Protein AF-A0A8B7DYP5-F1 (afdb_monomer)

Radius of gyration: 26.21 Å; Cα contacts (8 Å, |Δi|>4): 87; chains: 1; bounding box: 77×54×70 Å

Nearest PDB structures (foldseek):
  7jpw-assembly1_A  TM=8.610E-01  e=1.616E-08  Oryctolagus cuniculus
  6jp8-assembly1_A  TM=8.481E-01  e=4.735E-08  Oryctolagus cuniculus
  8j7m-assembly1_D  TM=7.940E-01  e=1.687E-03  Homo sapiens
  8j7h-assembly1_A  TM=8.356E-01  e=4.206E-03  Homo sapiens
  8v6n-assembly1_A  TM=4.743E-01  e=1.826E+00  Homo sapiens

Foldseek 3Di:
DPVVVVVVVVVVVVVVVVVVVDPDDDDDDDDPPDVLLVVLVVLLPDPVNLVVLLVLLVVLVVLVVPDDPDPPPPCDPSNVVSVVSLVVSLVVLVVSLVSVCSNQDPPPDPSHLVVDVLSVLSVQLSCLSCVVVPPPVPDPVVVSVVSPVSSNVNSCSSDVVSVVVVVVVVVVVVVVVVVVVVVVVVVVVVVVVCCVVCPPVVVDDDDDDPDD

Secondary structure (DSSP, 8-state):
-THHHHHHHHHHHHHHHHHHH--S---SSS-TT-HHHHHHHHHHT-HHHHHHHHHHHHHHHHHHHT----TT----HHHHHHHHHHHHHHHHHHHHHHHHHHHH-SSSSTT-GGGSHHHHHHHHHHHHHHTTTTT-TTS-HHHHHHGGGGTTHHHHHH-HHHHHHHHHHHHHHHHHHHHHHHHHHHHHHHHHHHHHHHTTGGG---------

Solvent-accessible surface area (backbone atoms only — not comparable to full-atom values): 12789 Å² total; per-residue (Å²): 124,73,73,71,56,58,59,54,51,56,57,58,52,58,54,57,55,55,62,71,72,64,81,78,95,80,76,97,80,67,68,99,75,46,62,68,50,57,48,38,40,54,50,70,71,29,68,68,50,55,52,49,54,52,51,53,51,53,50,51,49,52,56,56,72,68,58,74,86,60,80,89,77,69,73,45,82,60,55,57,51,51,58,52,48,55,52,56,55,49,52,55,52,52,53,52,51,49,42,50,39,66,54,57,36,77,74,92,51,99,79,19,44,73,78,41,70,54,48,45,50,52,51,50,47,50,53,47,64,46,48,78,74,67,68,60,84,86,58,67,60,68,58,49,61,54,49,60,73,50,54,65,57,48,55,39,60,68,34,69,71,48,44,52,53,51,52,50,50,58,60,52,49,61,66,48,48,62,57,49,51,54,52,48,53,53,51,50,54,52,48,55,53,47,49,73,74,48,68,73,68,83,70,76,73,94,73,87,82,82,81,127

Structure (mmCIF, N/CA/C/O backbone):
data_AF-A0A8B7DYP5-F1
#
_entry.id   AF-A0A8B7DYP5-F1
#
loop_
_atom_site.group_PDB
_atom_site.id
_atom_site.type_symbol
_atom_site.label_atom_id
_atom_site.label_alt_id
_atom_site.label_comp_id
_atom_site.label_asym_id
_atom_site.label_entity_id
_atom_site.label_seq_id
_atom_site.pdbx_PDB_ins_code
_atom_site.Cartn_x
_atom_site.Cartn_y
_atom_site.Cartn_z
_atom_site.occupancy
_atom_site.B_iso_or_equiv
_atom_site.auth_seq_id
_atom_site.auth_comp_id
_atom_site.auth_asym_id
_atom_site.auth_atom_id
_atom_site.pdbx_PDB_model_num
ATOM 1 N N . MET A 1 1 ? -2.913 28.498 29.337 1.00 49.09 1 MET A N 1
ATOM 2 C CA . MET A 1 1 ? -4.356 28.144 29.254 1.00 49.09 1 MET A CA 1
ATOM 3 C C . MET A 1 1 ? -4.909 27.923 27.833 1.00 49.09 1 MET A C 1
ATOM 5 O O . MET A 1 1 ? -5.869 27.172 27.713 1.00 49.09 1 MET A O 1
ATOM 9 N N . ALA A 1 2 ? -4.353 28.497 26.754 1.00 48.94 2 ALA A N 1
ATOM 10 C CA . ALA A 1 2 ? -4.966 28.426 25.411 1.00 48.94 2 ALA A CA 1
ATOM 11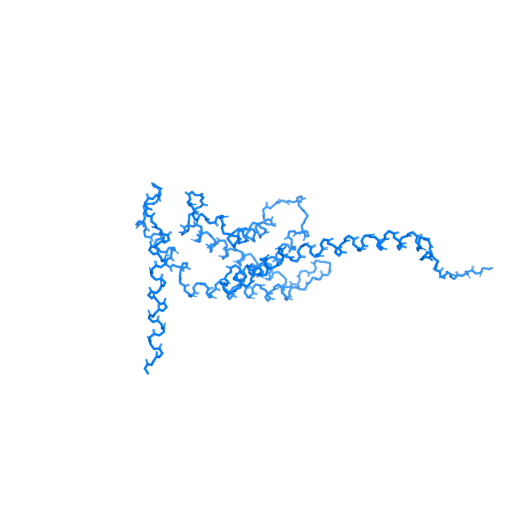 C C . ALA A 1 2 ? -5.068 27.016 24.770 1.00 48.94 2 ALA A C 1
ATOM 13 O O . ALA A 1 2 ? -6.013 26.750 24.028 1.00 48.94 2 ALA A O 1
ATOM 14 N N . ALA A 1 3 ? -4.149 26.089 25.074 1.00 43.62 3 ALA 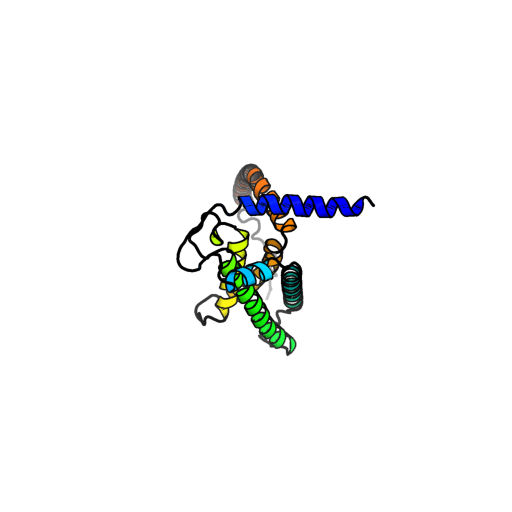A N 1
ATOM 15 C CA . ALA A 1 3 ? -4.101 24.764 24.436 1.00 43.62 3 ALA A CA 1
ATOM 16 C C . ALA A 1 3 ? -5.358 23.897 24.673 1.00 43.62 3 ALA A C 1
ATOM 18 O O . ALA A 1 3 ? -5.767 23.145 23.791 1.00 43.62 3 ALA A O 1
ATOM 19 N N . ARG A 1 4 ? -6.027 24.048 25.828 1.00 42.06 4 ARG A N 1
ATOM 20 C CA . ARG A 1 4 ? -7.189 23.224 26.220 1.00 42.06 4 ARG A CA 1
ATOM 21 C C . ARG A 1 4 ? -8.480 23.553 25.448 1.00 42.06 4 ARG A C 1
ATOM 23 O O . ARG A 1 4 ? -9.442 22.804 25.557 1.00 42.06 4 ARG A O 1
ATOM 30 N N . ARG A 1 5 ? -8.514 24.655 24.679 1.00 43.38 5 ARG A N 1
ATOM 31 C CA . ARG A 1 5 ? -9.663 25.029 23.825 1.00 43.38 5 ARG A CA 1
ATOM 32 C C . ARG A 1 5 ? -9.600 24.434 22.412 1.00 43.38 5 ARG A C 1
ATOM 34 O O . ARG A 1 5 ? -10.643 24.263 21.797 1.00 43.38 5 ARG A O 1
ATOM 41 N N . ARG A 1 6 ? -8.416 24.085 21.885 1.00 44.94 6 ARG A N 1
ATOM 42 C CA . ARG A 1 6 ? -8.314 23.464 20.545 1.00 44.94 6 ARG A CA 1
ATOM 43 C C . ARG A 1 6 ? -8.795 22.008 20.544 1.00 44.94 6 ARG A C 1
ATOM 45 O O . ARG A 1 6 ? -9.456 21.593 19.598 1.00 44.94 6 ARG A O 1
ATOM 52 N N . SER A 1 7 ? -8.548 21.261 21.621 1.00 44.12 7 SER A N 1
ATOM 53 C CA . SER A 1 7 ? -9.040 19.883 21.766 1.00 44.12 7 SER A CA 1
ATOM 54 C C . SER A 1 7 ? -10.566 19.799 21.910 1.00 44.12 7 SER A C 1
ATOM 56 O O . SER A 1 7 ? -11.176 18.910 21.322 1.00 44.12 7 SER A O 1
ATOM 58 N N . SER A 1 8 ? -11.204 20.734 22.626 1.00 41.50 8 SER A N 1
ATOM 59 C CA . SER A 1 8 ? -12.667 20.742 22.784 1.00 41.50 8 SER A CA 1
ATOM 60 C C . SER A 1 8 ? -13.417 21.182 21.522 1.00 41.50 8 SER A C 1
ATOM 62 O O . SER A 1 8 ? -14.502 20.669 21.262 1.00 41.50 8 SER A O 1
ATOM 64 N N . VAL A 1 9 ? -12.840 22.071 20.703 1.00 48.94 9 VAL A N 1
ATOM 65 C CA . VAL A 1 9 ? -13.412 22.440 19.393 1.00 48.94 9 VAL A CA 1
ATOM 66 C C . VAL A 1 9 ? -13.354 21.262 18.414 1.00 48.94 9 VAL A C 1
ATOM 68 O O . VAL A 1 9 ? -14.363 20.958 17.784 1.00 48.94 9 VAL A O 1
ATOM 71 N N . SER A 1 10 ? -12.228 20.538 18.348 1.00 46.41 10 SER A N 1
ATOM 72 C CA . SER A 1 10 ? -12.110 19.343 17.494 1.00 46.41 10 SER A CA 1
ATOM 73 C C . SER A 1 10 ? -13.106 18.244 17.880 1.00 46.41 10 SER A C 1
ATOM 75 O O . SER A 1 10 ? -13.696 17.625 17.000 1.00 46.41 10 SER A O 1
ATOM 77 N N . ALA A 1 11 ? -13.328 18.021 19.180 1.00 44.50 11 ALA A N 1
ATOM 78 C CA . ALA A 1 11 ? -14.288 17.024 19.656 1.00 44.50 11 ALA A CA 1
ATOM 79 C C . ALA A 1 11 ? -15.749 17.403 19.346 1.00 44.50 11 ALA A C 1
ATOM 81 O O . ALA A 1 11 ? -16.555 16.526 19.049 1.00 44.50 11 ALA A O 1
ATOM 82 N N . ARG A 1 12 ? -16.087 18.701 19.389 1.00 43.84 12 ARG A N 1
ATOM 83 C CA . ARG A 1 12 ? -17.454 19.194 19.151 1.00 43.84 12 ARG A CA 1
ATOM 84 C C . ARG A 1 12 ? -17.816 19.310 17.666 1.00 43.84 12 ARG A C 1
ATOM 86 O O . ARG A 1 12 ? -18.990 19.204 17.337 1.00 43.84 12 ARG A O 1
ATOM 93 N N . ALA A 1 13 ? -16.835 19.489 16.780 1.00 45.72 13 ALA A N 1
ATOM 94 C CA . ALA A 1 13 ? -17.046 19.349 15.337 1.00 45.72 13 ALA A CA 1
ATOM 95 C C . ALA A 1 13 ? -17.372 17.886 14.982 1.00 45.72 13 ALA A C 1
ATOM 97 O O . ALA A 1 13 ? -18.424 17.598 14.420 1.00 45.72 13 ALA A O 1
ATOM 98 N N . GLN A 1 14 ? -16.539 16.953 15.453 1.00 46.41 14 GLN A N 1
ATOM 99 C CA . GLN A 1 14 ? -16.660 15.526 15.142 1.00 46.41 14 GLN A CA 1
ATOM 100 C C . GLN A 1 14 ? -17.958 14.873 15.670 1.00 46.41 14 GLN A C 1
ATOM 102 O O . GLN A 1 14 ? -18.407 13.875 15.111 1.00 46.41 14 GLN A O 1
ATOM 107 N N . SER A 1 15 ? -18.600 15.434 16.705 1.00 41.56 15 SER A N 1
ATOM 108 C CA . SER A 1 15 ? -19.937 14.997 17.144 1.00 41.56 15 SER A CA 1
ATOM 109 C C . SER A 1 15 ? -21.077 15.438 16.214 1.00 41.56 15 SER A C 1
ATOM 111 O O . SER A 1 15 ? -22.077 14.736 16.127 1.00 41.56 15 SER A O 1
ATOM 113 N N . VAL A 1 16 ? -20.941 16.570 15.510 1.00 46.50 16 VAL A N 1
ATOM 114 C CA . VAL A 1 16 ? -21.977 17.092 14.593 1.00 46.50 16 VAL A CA 1
ATOM 115 C C . VAL A 1 16 ? -21.960 16.348 13.251 1.00 46.50 16 VAL A C 1
ATOM 117 O O . VAL A 1 16 ? -23.016 16.110 12.662 1.00 46.50 16 VAL A O 1
ATOM 120 N N . ASP A 1 17 ? -20.781 15.904 12.807 1.00 44.44 17 ASP A N 1
ATOM 121 C CA . ASP A 1 17 ? -20.643 15.043 11.626 1.00 44.44 17 ASP A CA 1
ATOM 122 C C . ASP A 1 17 ? -21.246 13.645 11.856 1.00 44.44 17 ASP A C 1
ATOM 124 O O . ASP A 1 17 ? -21.873 13.081 10.958 1.00 44.44 17 ASP A O 1
ATOM 128 N N . LEU A 1 18 ? -21.105 13.084 13.067 1.00 48.41 18 LEU A N 1
ATOM 129 C CA . LEU A 1 18 ? -21.592 11.735 13.384 1.00 48.41 18 LEU A CA 1
ATOM 130 C C . LEU A 1 18 ? -23.126 11.626 13.343 1.00 48.41 18 LEU A C 1
ATOM 132 O O . LEU A 1 18 ? -23.657 10.609 12.899 1.00 48.41 18 LEU A O 1
ATOM 136 N N . GLU A 1 19 ? -23.824 12.671 13.794 1.00 47.31 19 GLU A N 1
ATOM 137 C CA . GLU A 1 19 ? -25.291 12.715 13.865 1.00 47.31 19 GLU A CA 1
ATOM 138 C C . GLU A 1 19 ? -25.933 12.861 12.472 1.00 47.31 19 GLU A C 1
ATOM 140 O O . GLU A 1 19 ? -26.991 12.292 12.209 1.00 47.31 19 GLU A O 1
ATOM 145 N N . ASN A 1 20 ? -25.244 13.523 11.533 1.00 49.62 20 ASN A N 1
ATOM 146 C CA . ASN A 1 20 ? -25.685 13.655 10.140 1.00 49.62 20 ASN A CA 1
ATOM 147 C C . ASN A 1 20 ? -25.349 12.439 9.255 1.00 49.62 20 ASN A C 1
ATOM 149 O O . ASN A 1 20 ? -25.928 12.292 8.178 1.00 49.62 20 ASN A O 1
ATOM 153 N N . LEU A 1 21 ? -24.431 11.557 9.672 1.00 52.28 21 LEU A N 1
ATOM 154 C CA . LEU A 1 21 ? -23.985 10.429 8.841 1.00 52.28 21 LEU A CA 1
ATOM 155 C C . LEU A 1 21 ? -24.926 9.208 8.883 1.00 52.28 21 LEU A C 1
ATOM 157 O O . LEU A 1 21 ? -24.847 8.353 7.998 1.00 52.28 21 LEU A O 1
ATOM 161 N N . TYR A 1 22 ? -25.816 9.125 9.882 1.00 52.72 22 TYR A N 1
ATOM 162 C CA . TYR A 1 22 ? -26.739 7.997 10.083 1.00 52.72 22 TYR A CA 1
ATOM 163 C C . TYR A 1 22 ? -28.190 8.418 10.407 1.00 52.72 22 TYR A C 1
ATOM 165 O O . TYR A 1 22 ? -28.719 8.061 11.464 1.00 52.72 22 TYR A O 1
ATOM 173 N N . PRO A 1 23 ? -28.886 9.125 9.496 1.00 45.91 23 PRO A N 1
ATOM 174 C CA . PRO A 1 23 ? -30.307 9.394 9.652 1.00 45.91 23 PRO A CA 1
ATOM 175 C C . PRO A 1 23 ? -31.142 8.123 9.394 1.00 45.91 23 PRO A C 1
ATOM 177 O O . PRO A 1 23 ? -31.277 7.665 8.260 1.00 45.91 23 PRO A O 1
ATOM 180 N N . HIS A 1 24 ? -31.771 7.627 10.463 1.00 40.94 24 HIS A N 1
ATOM 181 C CA . HIS A 1 24 ? -32.904 6.683 10.497 1.00 40.94 24 HIS A CA 1
ATOM 182 C C . HIS A 1 24 ? -32.681 5.165 10.275 1.00 40.94 24 HIS A C 1
ATOM 184 O O . HIS A 1 24 ? -31.616 4.662 9.922 1.00 40.94 24 HIS A O 1
ATOM 190 N N . ASN A 1 25 ? -33.731 4.420 10.655 1.00 56.09 25 ASN A N 1
ATOM 191 C CA . ASN A 1 25 ? -33.711 3.016 11.072 1.00 56.09 25 ASN A CA 1
ATOM 192 C C . ASN A 1 25 ? -34.004 2.020 9.937 1.00 56.09 25 ASN A C 1
ATOM 194 O O . ASN A 1 25 ? -35.159 1.844 9.547 1.00 56.09 25 ASN A O 1
ATOM 198 N N . HIS A 1 26 ? -32.977 1.271 9.518 1.00 42.31 26 HIS A N 1
ATOM 199 C CA . HIS A 1 26 ? -33.051 0.138 8.580 1.00 42.31 26 HIS A CA 1
ATOM 200 C C . HIS A 1 26 ? -31.936 -0.885 8.943 1.00 42.31 26 HIS A C 1
ATOM 202 O O . HIS A 1 26 ? -30.876 -0.456 9.389 1.00 42.31 26 HIS A O 1
ATOM 208 N N . LEU A 1 27 ? -32.065 -2.216 8.815 1.00 41.75 27 LEU A N 1
ATOM 209 C CA . LEU A 1 27 ? -33.247 -3.051 8.549 1.00 41.75 27 LEU A CA 1
ATOM 210 C C . LEU A 1 27 ? -33.150 -4.425 9.276 1.00 41.75 27 LEU A C 1
ATOM 212 O O . LEU A 1 27 ? -32.238 -5.210 9.035 1.00 41.75 27 LEU A O 1
ATOM 216 N N . PHE A 1 28 ? -34.125 -4.702 10.148 1.00 49.62 28 PHE A N 1
ATOM 217 C CA . PHE A 1 28 ? -34.638 -5.997 10.654 1.00 49.62 28 PHE A CA 1
ATOM 218 C C . PHE A 1 28 ? -33.774 -7.207 11.111 1.00 49.62 28 PHE A C 1
ATOM 220 O O . PHE A 1 28 ? -34.362 -8.052 11.779 1.00 49.62 28 PHE A O 1
ATOM 227 N N . VAL A 1 29 ? -32.461 -7.346 10.864 1.00 51.41 29 VAL A N 1
ATOM 228 C CA . VAL A 1 29 ? -31.719 -8.582 11.276 1.00 51.41 29 VAL A CA 1
ATOM 229 C C . VAL A 1 29 ? -30.808 -8.407 12.501 1.00 51.41 29 VAL A C 1
ATOM 231 O O . VAL A 1 29 ? -30.688 -9.322 13.312 1.00 51.41 29 VAL A O 1
ATOM 234 N N . LEU A 1 30 ? -30.237 -7.221 12.728 1.00 47.88 30 LEU A N 1
ATOM 235 C CA . LEU A 1 30 ? -29.723 -6.839 14.049 1.00 47.88 30 LEU A CA 1
ATOM 236 C C . LEU A 1 30 ? -30.321 -5.491 14.445 1.00 47.88 30 LEU A C 1
ATOM 238 O O . LEU A 1 30 ? -30.117 -4.488 13.760 1.00 47.88 30 LEU A O 1
ATOM 242 N N . LYS A 1 31 ? -31.035 -5.462 15.580 1.00 46.44 31 LYS A N 1
ATOM 243 C CA . LYS A 1 31 ? -31.479 -4.210 16.208 1.00 46.44 31 LYS A CA 1
ATOM 244 C C . LYS A 1 31 ? -30.270 -3.282 16.412 1.00 46.44 31 LYS A C 1
ATOM 246 O O . LYS A 1 31 ? -29.191 -3.773 16.761 1.00 46.44 31 LYS A O 1
ATOM 251 N N . PRO A 1 32 ? -30.442 -1.949 16.302 1.00 52.03 32 PRO A N 1
ATOM 252 C CA . PRO A 1 32 ? -29.356 -0.991 16.526 1.00 52.03 32 PRO A CA 1
ATOM 253 C C . PRO A 1 32 ? -28.768 -1.023 17.951 1.00 52.03 32 PRO A C 1
ATOM 255 O O . PRO A 1 32 ? -27.734 -0.403 18.200 1.00 52.03 32 PRO A O 1
ATOM 258 N N . ASP A 1 33 ? -29.410 -1.765 18.855 1.00 53.38 33 ASP A N 1
ATOM 259 C CA . ASP A 1 33 ? -29.109 -1.858 20.279 1.00 53.38 33 ASP A CA 1
ATOM 260 C C . ASP A 1 33 ? -28.284 -3.093 20.693 1.00 53.38 33 ASP A C 1
ATOM 262 O O . ASP A 1 33 ? -27.892 -3.204 21.851 1.00 53.38 33 ASP A O 1
ATOM 266 N N . ASN A 1 34 ? -27.984 -4.028 19.776 1.00 62.62 34 ASN A N 1
ATOM 267 C CA . ASN A 1 34 ? -27.231 -5.234 20.143 1.00 62.62 34 ASN A CA 1
ATOM 268 C C . ASN A 1 34 ? -25.827 -4.869 20.680 1.00 62.62 34 ASN A C 1
ATOM 270 O O . ASN A 1 34 ? -25.050 -4.224 19.960 1.00 62.62 34 ASN A O 1
ATOM 274 N N . PRO A 1 35 ? -25.449 -5.319 21.898 1.00 66.38 35 PRO A N 1
ATOM 275 C CA . PRO A 1 35 ? -24.203 -4.908 22.546 1.00 66.38 35 PRO A CA 1
ATOM 276 C C . PRO A 1 35 ? -22.970 -5.340 21.752 1.00 66.38 35 PRO A C 1
ATOM 278 O O . PRO A 1 35 ? -21.990 -4.606 21.725 1.00 66.38 35 PRO A O 1
ATOM 281 N N . PHE A 1 36 ? -23.045 -6.450 21.008 1.00 67.25 36 PHE A N 1
ATOM 282 C CA . PHE A 1 36 ? -22.004 -6.867 20.064 1.00 67.25 36 PHE A CA 1
ATOM 283 C C . PHE A 1 36 ? -21.679 -5.795 19.015 1.00 67.25 36 PHE A C 1
ATOM 285 O O . PHE A 1 36 ? -20.506 -5.517 18.787 1.00 67.25 36 PHE A O 1
ATOM 292 N N . ARG A 1 37 ? -22.680 -5.128 18.419 1.00 65.88 37 ARG A N 1
ATOM 293 C CA . ARG A 1 37 ? -22.422 -4.074 17.421 1.00 65.88 37 ARG A CA 1
ATOM 294 C C . ARG A 1 37 ? -21.809 -2.838 18.076 1.00 65.88 37 ARG A C 1
ATOM 296 O O . ARG A 1 37 ? -20.845 -2.292 17.549 1.00 65.88 37 ARG A O 1
ATOM 303 N N . LYS A 1 38 ? -22.323 -2.428 19.244 1.00 68.12 38 LYS A N 1
ATOM 304 C CA . LYS A 1 38 ? -21.759 -1.316 20.034 1.00 68.12 38 LYS A CA 1
ATOM 305 C C . LYS A 1 38 ? -20.313 -1.606 20.468 1.00 68.12 38 LYS A C 1
ATOM 307 O O . LYS A 1 38 ? -19.468 -0.723 20.360 1.00 68.12 38 LYS A O 1
ATOM 312 N N . ALA A 1 39 ? -20.007 -2.841 20.866 1.00 72.62 39 ALA A N 1
ATOM 313 C CA . ALA A 1 39 ? -18.657 -3.289 21.198 1.00 72.62 39 ALA A CA 1
ATOM 314 C C . ALA A 1 39 ? -17.731 -3.290 19.972 1.00 72.62 39 ALA A C 1
ATOM 316 O O . ALA A 1 39 ? -16.660 -2.699 20.043 1.00 72.62 39 ALA A O 1
ATOM 317 N N . CYS A 1 40 ? -18.145 -3.861 18.832 1.00 70.81 40 CYS A N 1
ATOM 318 C CA . CYS A 1 40 ? -17.354 -3.830 17.594 1.00 70.81 40 CYS A CA 1
ATOM 319 C C . CYS A 1 40 ? -17.057 -2.392 17.138 1.00 70.81 40 CYS A C 1
ATOM 321 O O . CYS A 1 40 ? -15.910 -2.080 16.841 1.00 70.81 40 CYS A O 1
ATOM 323 N N . VAL A 1 41 ? -18.052 -1.496 17.154 1.00 70.56 41 VAL A N 1
ATOM 324 C CA . VAL A 1 41 ? -17.857 -0.068 16.843 1.00 70.56 41 VAL A CA 1
ATOM 325 C C . VAL A 1 41 ? -16.886 0.587 17.831 1.00 70.56 41 VAL A C 1
ATOM 327 O O . VAL A 1 41 ? -15.963 1.275 17.399 1.00 70.56 41 VAL A O 1
ATOM 330 N N . SER A 1 42 ? -17.040 0.351 19.137 1.00 73.94 42 SER A N 1
ATOM 331 C CA . SER A 1 42 ? -16.149 0.902 20.171 1.00 73.94 42 SER A CA 1
ATOM 332 C C . SER A 1 42 ? -14.700 0.411 20.025 1.00 73.94 42 SER A C 1
ATOM 334 O O . SER A 1 42 ? -13.765 1.200 20.146 1.00 73.94 42 SER A O 1
ATOM 336 N N . ILE A 1 43 ? -14.501 -0.867 19.678 1.00 77.38 43 ILE A N 1
ATOM 337 C CA . ILE A 1 43 ? -13.179 -1.454 19.410 1.00 77.38 43 ILE A CA 1
ATOM 338 C C . ILE A 1 43 ? -12.570 -0.837 18.143 1.00 77.38 43 ILE A C 1
ATOM 340 O O . ILE A 1 43 ? -11.455 -0.317 18.205 1.00 77.38 43 ILE A O 1
ATOM 344 N N . CYS A 1 44 ? -13.304 -0.813 17.024 1.00 71.88 44 CYS A N 1
ATOM 345 C CA . CYS A 1 44 ? -12.829 -0.245 15.757 1.00 71.88 44 CYS A CA 1
ATOM 346 C C . CYS A 1 44 ? -12.523 1.258 15.834 1.00 71.88 44 CYS A C 1
ATOM 348 O O . CYS A 1 44 ? -11.612 1.713 15.156 1.00 71.88 44 CYS A O 1
ATOM 350 N N . THR A 1 45 ? -13.253 2.017 16.657 1.00 69.69 45 THR A N 1
ATOM 351 C CA . THR A 1 45 ? -13.061 3.472 16.839 1.00 69.69 45 THR A CA 1
ATOM 352 C C . THR A 1 45 ? -11.967 3.795 17.871 1.00 69.69 45 THR A C 1
ATOM 354 O O . THR A 1 45 ? -11.645 4.959 18.119 1.00 69.69 45 THR A O 1
ATOM 357 N N . SER A 1 46 ? -11.378 2.784 18.520 1.00 78.19 46 SER A N 1
ATOM 358 C CA . SER A 1 46 ? -10.329 3.011 19.513 1.00 78.19 46 SER A CA 1
ATOM 359 C C . SER A 1 46 ? -8.983 3.311 18.838 1.00 78.19 46 SER A C 1
ATOM 361 O O . SER A 1 46 ? -8.424 2.492 18.109 1.00 78.19 46 SER A O 1
ATOM 363 N N . LYS A 1 47 ? -8.401 4.480 19.141 1.00 77.19 47 LYS A N 1
ATOM 364 C CA . LYS A 1 47 ? -7.090 4.902 18.602 1.00 77.19 47 LYS A CA 1
ATOM 365 C C . LYS A 1 47 ? -5.960 3.910 18.899 1.00 77.19 47 LYS A C 1
ATOM 367 O O . LYS A 1 47 ? -4.989 3.826 18.149 1.00 77.19 47 LYS A O 1
ATOM 372 N N . THR A 1 48 ? -6.080 3.161 19.996 1.00 79.25 48 THR A N 1
ATOM 373 C CA . THR A 1 48 ? -5.144 2.095 20.375 1.00 79.25 48 THR A CA 1
ATOM 374 C C . THR A 1 48 ? -5.197 0.928 19.390 1.00 79.25 48 THR A C 1
ATOM 376 O O . THR A 1 48 ? -4.147 0.419 19.013 1.00 79.25 48 THR A O 1
ATOM 379 N N . PHE A 1 49 ? -6.390 0.538 18.925 1.00 80.31 49 PHE A N 1
ATOM 380 C CA . PHE A 1 49 ? -6.558 -0.507 17.914 1.00 80.31 49 PHE A CA 1
ATOM 381 C C . PHE A 1 49 ? -6.029 -0.057 16.547 1.00 80.31 49 PHE A C 1
ATOM 383 O O . PHE A 1 49 ? -5.256 -0.786 15.930 1.00 80.31 49 PHE A O 1
ATOM 390 N N . GLU A 1 50 ? -6.342 1.169 16.114 1.00 78.88 50 GLU A N 1
ATOM 391 C CA . GLU A 1 50 ? -5.785 1.746 14.878 1.00 78.88 50 GLU A CA 1
ATOM 392 C C . GLU A 1 50 ? -4.245 1.765 14.905 1.00 78.88 50 GLU A C 1
ATOM 394 O O . GLU A 1 50 ? -3.590 1.299 13.972 1.00 78.88 50 GLU A O 1
ATOM 399 N N . SER A 1 51 ? -3.656 2.233 16.012 1.00 82.19 51 SER A N 1
ATOM 400 C CA . SER A 1 51 ? -2.197 2.291 16.191 1.00 82.19 51 SER A CA 1
ATOM 401 C C . SER A 1 51 ? -1.556 0.899 16.258 1.00 82.19 51 SER A C 1
ATOM 403 O O . SER A 1 51 ? -0.465 0.701 15.724 1.00 82.19 51 SER A O 1
ATOM 405 N N . PHE A 1 52 ? -2.234 -0.078 16.870 1.00 87.69 52 PHE A N 1
ATOM 406 C CA . PHE A 1 52 ? -1.796 -1.474 16.903 1.00 87.69 52 PHE A CA 1
ATOM 407 C C . PHE A 1 52 ? -1.755 -2.082 15.496 1.00 87.69 52 PHE A C 1
ATOM 409 O O . PHE A 1 52 ? -0.720 -2.610 15.096 1.00 87.69 52 PHE A O 1
ATOM 416 N N . ILE A 1 53 ? -2.830 -1.947 14.711 1.00 84.62 53 ILE A N 1
ATOM 417 C CA . ILE A 1 53 ? -2.879 -2.444 13.328 1.00 84.62 53 ILE A CA 1
ATOM 418 C C . ILE A 1 53 ? -1.790 -1.783 12.470 1.00 84.62 53 ILE A C 1
ATOM 420 O O . ILE A 1 53 ? -1.097 -2.473 11.724 1.00 84.62 53 ILE A O 1
ATOM 424 N N . MET A 1 54 ? -1.562 -0.476 12.623 1.00 84.31 54 MET A N 1
ATOM 425 C CA . MET A 1 54 ? -0.476 0.230 11.932 1.00 84.31 54 MET A CA 1
ATOM 426 C C . MET A 1 54 ? 0.916 -0.324 12.273 1.00 84.31 54 MET A C 1
ATOM 428 O O . MET A 1 54 ? 1.726 -0.531 11.367 1.00 84.31 54 MET A O 1
ATOM 432 N N . LEU A 1 55 ? 1.187 -0.625 13.548 1.00 87.44 55 LEU A N 1
ATOM 433 C CA . LEU A 1 55 ? 2.441 -1.250 13.986 1.00 87.44 55 LEU A CA 1
ATOM 434 C C . LEU A 1 55 ? 2.593 -2.667 13.406 1.00 87.44 55 LEU A C 1
ATOM 436 O O . LEU A 1 55 ? 3.669 -3.024 12.927 1.00 87.44 55 LEU A O 1
ATOM 440 N N . VAL A 1 56 ? 1.510 -3.447 13.374 1.00 86.50 56 VAL A N 1
ATOM 441 C CA . VAL A 1 56 ? 1.468 -4.797 12.789 1.00 86.50 56 VAL A CA 1
ATOM 442 C C . VAL A 1 56 ? 1.759 -4.772 11.279 1.00 86.50 56 VAL A C 1
ATOM 444 O O . VAL A 1 56 ? 2.527 -5.605 10.791 1.00 86.50 56 VAL A O 1
ATOM 447 N N . ILE A 1 57 ? 1.221 -3.802 10.527 1.00 85.50 57 ILE A N 1
ATOM 448 C CA . ILE A 1 57 ? 1.535 -3.642 9.094 1.00 85.50 57 ILE A CA 1
ATOM 449 C C . ILE A 1 57 ? 2.991 -3.193 8.901 1.00 85.50 57 ILE A C 1
ATOM 451 O O . ILE A 1 57 ? 3.681 -3.742 8.042 1.00 85.50 57 ILE A O 1
ATOM 455 N N . ALA A 1 58 ? 3.488 -2.243 9.702 1.00 85.81 58 ALA A N 1
ATOM 456 C CA . ALA A 1 58 ? 4.883 -1.802 9.635 1.00 85.81 58 ALA A CA 1
ATOM 457 C C . ALA A 1 58 ? 5.859 -2.964 9.902 1.00 85.81 58 ALA A C 1
ATOM 459 O O . ALA A 1 58 ? 6.807 -3.155 9.140 1.00 85.81 58 ALA A O 1
ATOM 460 N N . GLY A 1 59 ? 5.571 -3.803 10.903 1.00 87.19 59 GLY A N 1
ATOM 461 C CA . GLY A 1 59 ? 6.301 -5.045 11.159 1.00 87.19 59 GLY A CA 1
ATOM 462 C C . GLY A 1 59 ? 6.294 -5.987 9.951 1.00 87.19 59 GLY A C 1
ATOM 463 O O . GLY A 1 59 ? 7.356 -6.420 9.517 1.00 87.19 59 GLY A O 1
ATOM 464 N N . ASN A 1 60 ? 5.128 -6.236 9.340 1.00 85.44 60 ASN A N 1
ATOM 465 C CA . ASN A 1 60 ? 5.002 -7.054 8.121 1.00 85.44 60 ASN A CA 1
ATOM 466 C C . ASN A 1 60 ? 5.896 -6.533 6.977 1.00 85.44 60 ASN A C 1
ATOM 468 O O . ASN A 1 60 ? 6.582 -7.314 6.321 1.00 85.44 60 ASN A O 1
ATOM 472 N N . CYS A 1 61 ? 5.951 -5.211 6.782 1.00 84.25 61 CYS A N 1
ATOM 473 C CA . CYS A 1 61 ? 6.805 -4.583 5.770 1.00 84.25 61 CYS A CA 1
ATOM 474 C C . CYS A 1 61 ? 8.303 -4.815 6.039 1.00 84.25 61 CYS A C 1
ATOM 476 O O . CYS A 1 61 ? 9.052 -5.076 5.099 1.00 84.25 61 CYS A O 1
ATOM 478 N N . VAL A 1 62 ? 8.739 -4.781 7.304 1.00 86.88 62 VAL A N 1
ATOM 479 C CA . VAL A 1 62 ? 10.126 -5.108 7.684 1.00 86.88 62 VAL A CA 1
ATOM 480 C C . VAL A 1 62 ? 10.427 -6.590 7.439 1.00 86.88 62 VAL A C 1
ATOM 482 O O . VAL A 1 62 ? 11.448 -6.901 6.831 1.00 86.88 62 VAL A O 1
ATOM 485 N N . MET A 1 63 ? 9.525 -7.507 7.812 1.00 81.88 63 MET A N 1
ATOM 486 C CA . MET A 1 63 ? 9.700 -8.943 7.534 1.00 81.88 63 MET A CA 1
ATOM 487 C C . MET A 1 63 ? 9.783 -9.227 6.023 1.00 81.88 63 MET A C 1
ATOM 489 O O . MET A 1 63 ? 10.608 -10.030 5.595 1.00 81.88 63 MET A O 1
ATOM 493 N N . MET A 1 64 ? 8.976 -8.536 5.207 1.00 78.69 64 MET A N 1
ATOM 494 C CA . MET A 1 64 ? 9.049 -8.577 3.739 1.00 78.69 64 MET A CA 1
ATOM 495 C C . MET A 1 64 ? 10.397 -8.070 3.208 1.00 78.69 64 MET A C 1
ATOM 497 O O . MET A 1 64 ? 10.966 -8.705 2.328 1.00 78.69 64 MET A O 1
ATOM 501 N N . ALA A 1 65 ? 10.929 -6.968 3.747 1.00 83.94 65 ALA A N 1
ATOM 502 C CA . ALA A 1 65 ? 12.223 -6.417 3.337 1.00 83.94 65 ALA A CA 1
ATOM 503 C C . ALA A 1 65 ? 13.417 -7.305 3.740 1.00 83.94 65 ALA A C 1
ATOM 505 O O . ALA A 1 65 ? 14.424 -7.339 3.038 1.00 83.94 65 ALA A O 1
ATOM 506 N N . MET A 1 66 ? 13.301 -8.044 4.848 1.00 81.38 66 MET A N 1
ATOM 507 C CA . MET A 1 66 ? 14.304 -9.019 5.298 1.00 81.38 66 MET A CA 1
ATOM 508 C C . MET A 1 66 ? 14.253 -10.355 4.539 1.00 81.38 66 MET A C 1
ATOM 510 O O . MET A 1 66 ? 15.154 -11.178 4.700 1.00 81.38 66 MET A O 1
ATOM 514 N N . ASN A 1 67 ? 13.211 -10.602 3.741 1.00 75.50 67 ASN A N 1
ATOM 515 C CA . ASN A 1 67 ? 13.024 -11.866 3.039 1.00 75.50 67 ASN A CA 1
ATOM 516 C C . ASN A 1 67 ? 13.961 -11.961 1.825 1.00 75.50 67 ASN A C 1
ATOM 518 O O . ASN A 1 67 ? 13.680 -11.399 0.765 1.00 75.50 67 ASN A O 1
ATOM 522 N N . THR A 1 68 ? 15.072 -12.683 1.963 1.00 70.25 68 THR A N 1
ATOM 523 C CA . THR A 1 68 ? 16.004 -12.916 0.858 1.00 70.25 68 THR A CA 1
ATOM 524 C C . THR A 1 68 ? 15.473 -14.010 -0.078 1.00 70.25 68 THR A C 1
ATOM 526 O O . THR A 1 68 ? 15.263 -15.147 0.356 1.00 70.25 68 THR A O 1
ATOM 529 N N . PRO A 1 69 ? 15.271 -13.724 -1.380 1.00 65.94 69 PRO A N 1
ATOM 530 C CA . PRO A 1 69 ? 14.907 -14.744 -2.355 1.00 65.94 69 PRO A CA 1
ATOM 531 C C . PRO A 1 69 ? 16.148 -15.574 -2.706 1.00 65.94 69 PRO A C 1
ATOM 533 O O . PRO A 1 69 ? 16.816 -15.321 -3.708 1.00 65.94 69 PRO A O 1
ATOM 536 N N . LEU A 1 70 ? 16.480 -16.554 -1.861 1.00 62.81 70 LEU A N 1
ATOM 537 C CA . LEU A 1 70 ? 17.540 -17.510 -2.168 1.00 62.81 70 LEU A CA 1
ATOM 538 C C . LEU A 1 70 ? 17.151 -18.332 -3.413 1.00 62.81 70 LEU A C 1
ATOM 540 O O . LEU A 1 70 ? 16.031 -18.857 -3.468 1.00 62.81 70 LEU A O 1
ATOM 544 N N . PRO A 1 71 ? 18.040 -18.471 -4.413 1.00 49.56 71 PRO A N 1
ATOM 545 C CA . PRO A 1 71 ? 17.856 -19.483 -5.445 1.00 49.56 71 PRO A CA 1
ATOM 546 C C . PRO A 1 71 ? 17.894 -20.882 -4.804 1.00 49.56 71 PRO A C 1
ATOM 548 O O . PRO A 1 71 ? 18.586 -21.087 -3.812 1.00 49.56 71 PRO A O 1
ATOM 551 N N . ASN A 1 72 ? 17.179 -21.839 -5.406 1.00 53.09 72 ASN A N 1
ATOM 552 C CA . ASN A 1 72 ? 17.141 -23.272 -5.050 1.00 53.09 72 ASN A CA 1
ATOM 553 C C . ASN A 1 72 ? 16.265 -23.712 -3.857 1.00 53.09 72 ASN A C 1
ATOM 555 O O . ASN A 1 72 ? 16.395 -24.846 -3.416 1.00 53.09 72 ASN A O 1
ATOM 559 N N . ASP A 1 73 ? 15.317 -22.888 -3.392 1.00 58.78 73 ASP A N 1
ATOM 560 C CA . ASP A 1 73 ? 14.331 -23.279 -2.353 1.00 58.78 73 ASP A CA 1
ATOM 561 C C . ASP A 1 73 ? 14.984 -23.707 -1.013 1.00 58.78 73 ASP A C 1
ATOM 563 O O . ASP A 1 73 ? 14.375 -24.399 -0.196 1.00 58.78 73 ASP A O 1
ATOM 567 N N . ASP A 1 74 ? 16.218 -23.242 -0.762 1.00 57.09 74 ASP A N 1
ATOM 568 C CA . ASP A 1 74 ? 16.946 -23.402 0.499 1.00 57.09 74 ASP A CA 1
ATOM 569 C C . ASP A 1 74 ? 16.232 -22.630 1.618 1.00 57.09 74 ASP A C 1
ATOM 571 O O . ASP A 1 74 ? 16.486 -21.451 1.902 1.00 57.09 74 ASP A O 1
ATOM 575 N N . LYS A 1 75 ? 15.282 -23.311 2.264 1.00 62.81 75 LYS A N 1
ATOM 576 C CA . LYS A 1 75 ? 14.489 -22.783 3.375 1.00 62.81 75 LYS A CA 1
ATOM 577 C C . LYS A 1 75 ? 15.344 -22.652 4.629 1.00 62.81 75 LYS A C 1
ATOM 579 O O . LYS A 1 75 ? 15.310 -23.494 5.523 1.00 62.81 75 LYS A O 1
ATOM 584 N N . SER A 1 76 ? 16.075 -21.543 4.715 1.00 72.00 76 SER A N 1
ATOM 585 C CA . SER A 1 76 ? 16.728 -21.126 5.953 1.00 72.00 76 SER A CA 1
ATOM 586 C C . SER A 1 76 ? 15.722 -21.121 7.118 1.00 72.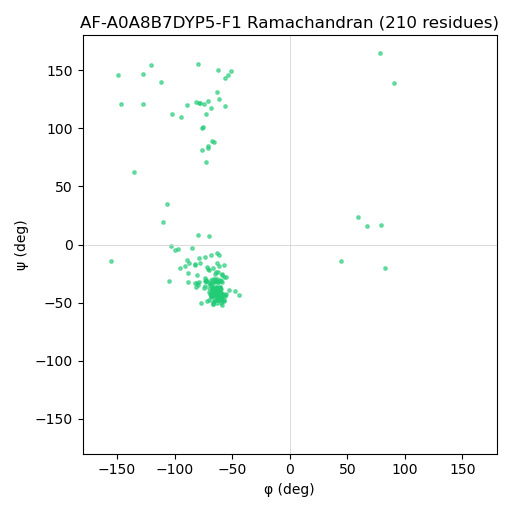00 76 SER A C 1
ATOM 588 O O . SER A 1 76 ? 14.536 -20.815 6.948 1.00 72.00 76 SER A O 1
ATOM 590 N N . ASN A 1 77 ? 16.200 -21.395 8.335 1.00 76.25 77 ASN A N 1
ATOM 591 C CA . ASN A 1 77 ? 15.371 -21.362 9.550 1.00 76.25 77 ASN A CA 1
ATOM 592 C C . ASN A 1 77 ? 14.682 -20.000 9.786 1.00 76.25 77 ASN A C 1
ATOM 594 O O . ASN A 1 77 ? 13.731 -19.912 10.564 1.00 76.25 77 ASN A O 1
ATOM 598 N N . LEU A 1 78 ? 15.166 -18.936 9.136 1.00 76.31 78 LEU A N 1
ATOM 599 C CA . LEU A 1 78 ? 14.544 -17.616 9.133 1.00 76.31 78 LEU A CA 1
ATOM 600 C C . LEU A 1 78 ? 13.332 -17.591 8.195 1.00 76.31 78 LEU A C 1
ATOM 602 O O . LEU A 1 78 ? 12.243 -17.231 8.636 1.00 76.31 78 LEU A O 1
ATOM 606 N N . ASN A 1 79 ? 13.478 -18.052 6.951 1.00 77.69 79 ASN A N 1
ATOM 607 C CA . ASN A 1 79 ? 12.413 -18.019 5.943 1.00 77.69 79 ASN A CA 1
ATOM 608 C C . ASN A 1 79 ? 11.173 -18.820 6.381 1.00 77.69 79 ASN A C 1
ATOM 610 O O . ASN A 1 79 ? 10.050 -18.366 6.175 1.00 77.69 79 ASN A O 1
ATOM 614 N N . ILE A 1 80 ? 11.362 -19.947 7.078 1.00 80.06 80 ILE A N 1
ATOM 615 C CA . ILE A 1 80 ? 10.262 -20.743 7.659 1.00 80.06 80 ILE A CA 1
ATOM 616 C C . ILE A 1 80 ? 9.492 -19.939 8.727 1.00 80.06 80 ILE A C 1
ATOM 618 O O . ILE A 1 80 ? 8.261 -19.953 8.762 1.00 80.06 80 ILE A O 1
ATOM 622 N N . LYS A 1 81 ? 10.200 -19.189 9.584 1.00 82.62 81 LYS A N 1
ATOM 623 C CA . LYS A 1 81 ? 9.580 -18.325 10.606 1.00 82.62 81 LYS A CA 1
ATOM 624 C C . LYS A 1 81 ? 8.877 -17.116 9.984 1.00 82.62 81 LYS A C 1
ATOM 626 O O . LYS A 1 81 ? 7.802 -16.746 10.450 1.00 82.62 81 LYS A O 1
ATOM 631 N N . LEU A 1 82 ? 9.451 -16.531 8.930 1.00 83.06 82 LEU A N 1
ATOM 632 C CA . LEU A 1 82 ? 8.821 -15.467 8.142 1.00 83.06 82 LEU A CA 1
ATOM 633 C C . LEU A 1 82 ? 7.509 -15.957 7.508 1.00 83.06 82 LEU A C 1
ATOM 635 O O . LEU A 1 82 ? 6.497 -15.271 7.615 1.00 83.06 82 LEU A O 1
ATOM 639 N N . GLU A 1 83 ? 7.497 -17.154 6.912 1.00 80.50 83 GLU A N 1
ATOM 640 C CA . GLU A 1 83 ? 6.299 -17.753 6.306 1.00 80.50 83 GLU A CA 1
ATOM 641 C C . GLU A 1 83 ? 5.202 -18.055 7.344 1.00 80.50 83 GLU A C 1
ATOM 643 O O . GLU A 1 83 ? 4.028 -17.791 7.087 1.00 80.50 83 GLU A O 1
ATOM 648 N N . ALA A 1 84 ? 5.566 -18.508 8.549 1.00 83.81 84 ALA A N 1
ATOM 649 C CA . ALA A 1 84 ? 4.611 -18.677 9.645 1.00 83.81 84 ALA A CA 1
ATOM 650 C C . ALA A 1 84 ? 4.020 -17.333 10.119 1.00 83.81 84 ALA A C 1
ATOM 652 O O . ALA A 1 84 ? 2.801 -17.200 10.248 1.00 83.81 84 ALA A O 1
ATOM 653 N N . LEU A 1 85 ? 4.860 -16.315 10.345 1.00 84.94 85 LEU A N 1
ATOM 654 C CA . LEU A 1 85 ? 4.412 -14.973 10.749 1.00 84.94 85 LEU A CA 1
ATOM 655 C C . LEU A 1 85 ? 3.489 -14.338 9.702 1.00 84.94 85 LEU A C 1
ATOM 657 O O . LEU A 1 85 ? 2.492 -13.716 10.057 1.00 84.94 85 LEU A O 1
ATOM 661 N N . ASP A 1 86 ? 3.759 -14.566 8.420 1.00 83.44 86 ASP A N 1
ATOM 662 C CA . ASP A 1 86 ? 2.908 -14.165 7.301 1.00 83.44 86 ASP A CA 1
ATOM 663 C C . ASP A 1 86 ? 1.448 -14.641 7.430 1.00 83.44 86 ASP A C 1
ATOM 665 O O . ASP A 1 86 ? 0.530 -13.889 7.090 1.00 83.44 86 ASP A O 1
ATOM 669 N N . VAL A 1 87 ? 1.231 -15.867 7.925 1.00 85.56 87 VAL A N 1
ATOM 670 C CA . VAL A 1 87 ? -0.104 -16.437 8.189 1.00 85.56 87 VAL A CA 1
ATOM 671 C C . VAL A 1 87 ? -0.763 -15.743 9.380 1.00 85.56 87 VAL A C 1
ATOM 673 O O . VAL A 1 87 ? -1.914 -15.318 9.283 1.00 85.56 87 VAL A O 1
ATOM 676 N N . TYR A 1 88 ? -0.040 -15.577 10.493 1.00 88.56 88 TYR A N 1
ATOM 677 C CA . TYR A 1 88 ? -0.571 -14.912 11.690 1.00 88.56 88 TYR A CA 1
ATOM 678 C C . TYR A 1 88 ? -0.976 -13.459 11.412 1.00 88.56 88 TYR A C 1
ATOM 680 O O . TYR A 1 88 ? -2.044 -13.016 11.834 1.00 88.56 88 TYR A O 1
ATOM 688 N N . LEU A 1 89 ? -0.162 -12.726 10.650 1.00 86.31 89 LEU A N 1
ATOM 689 C CA . LEU A 1 89 ? -0.443 -11.345 10.257 1.00 86.31 89 LEU A CA 1
ATOM 690 C C . LEU A 1 89 ? -1.688 -11.263 9.357 1.00 86.31 89 LEU A C 1
ATOM 692 O O . LEU A 1 89 ? -2.535 -10.395 9.562 1.00 86.31 89 LEU A O 1
ATOM 696 N N . LEU A 1 90 ? -1.850 -12.201 8.414 1.00 86.62 90 LEU A N 1
ATOM 697 C CA . LEU A 1 90 ? -3.062 -12.311 7.596 1.00 86.62 90 LEU A CA 1
ATOM 698 C C . LEU A 1 90 ? -4.312 -12.582 8.448 1.00 86.62 90 LEU A C 1
ATOM 700 O O . LEU A 1 90 ? -5.347 -11.959 8.217 1.00 86.62 90 LEU A O 1
ATOM 704 N N . ALA A 1 91 ? -4.224 -13.473 9.439 1.00 89.06 91 ALA A N 1
ATOM 705 C CA . ALA A 1 91 ? -5.339 -13.789 10.331 1.00 89.06 91 ALA A CA 1
ATOM 706 C C . ALA A 1 91 ? -5.784 -12.566 11.158 1.00 89.06 91 ALA A C 1
ATOM 708 O O . ALA A 1 91 ? -6.982 -12.302 11.266 1.00 89.06 91 ALA A O 1
ATOM 709 N N . ILE A 1 92 ? -4.839 -11.765 11.666 1.00 88.75 92 ILE A N 1
ATOM 710 C CA . ILE A 1 92 ? -5.142 -10.503 12.367 1.00 88.75 92 ILE A CA 1
ATOM 711 C C . ILE A 1 92 ? -5.887 -9.529 11.436 1.00 88.75 92 ILE A C 1
ATOM 713 O O . ILE A 1 92 ? -6.909 -8.965 11.828 1.00 88.75 92 ILE A O 1
ATOM 717 N N . PHE A 1 93 ? -5.433 -9.372 10.187 1.00 85.75 93 PHE A N 1
ATOM 718 C CA . PHE A 1 93 ? -6.103 -8.510 9.204 1.00 85.75 93 PHE A CA 1
ATOM 719 C C . PHE A 1 93 ? -7.483 -9.027 8.777 1.00 85.75 93 PHE A C 1
ATOM 721 O O . PHE A 1 93 ? -8.381 -8.221 8.547 1.00 85.75 93 PHE A O 1
ATOM 728 N N . MET A 1 94 ? -7.679 -10.346 8.709 1.00 87.56 94 MET A N 1
ATOM 729 C CA . MET A 1 94 ? -8.989 -10.952 8.454 1.00 87.56 94 MET A CA 1
ATOM 730 C C . MET A 1 94 ? -9.985 -10.607 9.571 1.00 87.56 94 MET A C 1
ATOM 732 O O . MET A 1 94 ? -11.108 -10.199 9.281 1.00 87.56 94 MET A O 1
ATOM 736 N N . VAL A 1 95 ? -9.571 -10.715 10.840 1.00 88.25 95 VAL A N 1
ATOM 737 C CA . VAL A 1 95 ? -10.407 -10.349 11.998 1.00 88.25 95 VAL A CA 1
ATOM 738 C C . VAL A 1 95 ? -10.720 -8.851 12.003 1.00 88.25 95 VAL A C 1
ATOM 740 O O . VAL A 1 95 ? -11.868 -8.465 12.202 1.00 88.25 95 VAL A O 1
ATOM 743 N N . GLU A 1 96 ? -9.733 -7.995 11.733 1.00 85.62 96 GLU A N 1
ATOM 744 C CA . GLU A 1 96 ? -9.925 -6.543 11.626 1.00 85.62 96 GLU A CA 1
ATOM 745 C C . GLU A 1 96 ? -10.940 -6.167 10.532 1.00 85.62 96 GLU A C 1
ATOM 747 O O . GLU A 1 96 ? -11.876 -5.407 10.793 1.00 85.62 96 GLU A O 1
ATOM 752 N N . ALA A 1 97 ? -10.798 -6.718 9.324 1.00 80.44 97 ALA A N 1
ATOM 753 C CA . ALA A 1 97 ? -11.738 -6.462 8.239 1.00 80.44 97 ALA A CA 1
ATOM 754 C C . ALA A 1 97 ? -13.132 -7.016 8.553 1.00 80.44 97 ALA A C 1
ATOM 756 O O . ALA A 1 97 ? -14.122 -6.338 8.294 1.00 80.44 97 ALA A O 1
ATOM 757 N N . PHE A 1 98 ? -13.234 -8.188 9.188 1.00 83.69 98 PHE A N 1
ATOM 758 C CA . PHE A 1 98 ? -14.512 -8.720 9.663 1.00 83.69 98 PHE A CA 1
ATOM 759 C C . PHE A 1 98 ? -15.182 -7.777 10.678 1.00 83.69 98 PHE A C 1
ATOM 761 O O . PHE A 1 98 ? -16.363 -7.467 10.535 1.00 83.69 98 PHE A O 1
ATOM 768 N N . LEU A 1 99 ? -14.435 -7.226 11.642 1.00 79.44 99 LEU A N 1
ATOM 769 C CA . LEU A 1 99 ? -14.946 -6.225 12.590 1.00 79.44 99 LEU A CA 1
ATOM 770 C C . LEU A 1 99 ? -15.392 -4.925 11.891 1.00 79.44 99 LEU A C 1
ATOM 772 O O . LEU A 1 99 ? -16.440 -4.367 12.232 1.00 79.44 99 LEU A O 1
ATOM 776 N N . LYS A 1 100 ? -14.656 -4.459 10.871 1.00 75.94 100 LYS A N 1
ATOM 777 C CA . LYS A 1 100 ? -15.049 -3.309 10.032 1.00 75.94 100 LYS A CA 1
ATOM 778 C C . LYS A 1 100 ? -16.321 -3.586 9.223 1.00 75.94 100 LYS A C 1
ATOM 780 O O . LYS A 1 100 ? -17.217 -2.749 9.173 1.00 75.94 100 LYS A O 1
ATOM 785 N N . ILE A 1 101 ? -16.440 -4.776 8.646 1.00 76.44 101 ILE A N 1
ATOM 786 C CA . ILE A 1 101 ? -17.613 -5.228 7.890 1.00 76.44 101 ILE A CA 1
ATOM 787 C C . ILE A 1 101 ? -18.846 -5.358 8.804 1.00 76.44 101 ILE A C 1
ATOM 789 O O . ILE A 1 101 ? -19.937 -4.931 8.428 1.00 76.44 101 ILE A O 1
ATOM 793 N N . VAL A 1 102 ? -18.688 -5.886 10.022 1.00 72.81 102 VAL A N 1
ATOM 794 C CA . VAL A 1 102 ? -19.771 -6.014 11.018 1.00 72.81 102 VAL A CA 1
ATOM 795 C C . VAL A 1 102 ? -20.201 -4.654 11.585 1.00 72.81 102 VAL A C 1
ATOM 797 O O . VAL A 1 102 ? -21.382 -4.460 11.880 1.00 72.81 102 VAL A O 1
ATOM 800 N N . SER A 1 103 ? -19.280 -3.695 11.718 1.00 65.81 103 SER A N 1
ATOM 801 C CA . SER A 1 103 ? -19.596 -2.337 12.188 1.00 65.81 103 SER A CA 1
ATOM 802 C C . SER A 1 103 ? -20.204 -1.432 11.107 1.00 65.81 103 SER A C 1
ATOM 804 O O . SER A 1 103 ? -21.087 -0.642 11.437 1.00 65.81 103 SER A O 1
ATOM 806 N N . GLN A 1 104 ? -19.793 -1.558 9.837 1.00 63.31 104 GLN A N 1
ATOM 807 C CA . GLN A 1 104 ? -20.276 -0.724 8.717 1.00 63.31 104 GLN A CA 1
ATOM 808 C C . GLN A 1 104 ? -21.430 -1.356 7.909 1.00 63.31 104 GLN A C 1
ATOM 810 O O . GLN A 1 104 ? -22.173 -0.643 7.236 1.00 63.31 104 GLN A O 1
ATOM 815 N N . GLY A 1 105 ? -21.620 -2.676 7.990 1.00 58.19 105 GLY A N 1
ATOM 816 C CA . GLY A 1 105 ? -22.662 -3.421 7.277 1.00 58.19 105 GLY A CA 1
ATOM 817 C C . GLY A 1 105 ? -22.221 -3.949 5.904 1.00 58.19 105 GLY A C 1
ATOM 818 O O . GLY A 1 105 ? -21.560 -3.260 5.127 1.00 58.19 105 GLY A O 1
ATOM 819 N N . PHE A 1 106 ? -22.625 -5.187 5.589 1.00 53.41 106 PHE A N 1
ATOM 820 C CA . PHE A 1 106 ? -22.064 -5.966 4.474 1.00 53.41 106 PHE A CA 1
ATOM 821 C C . PHE A 1 106 ? -22.382 -5.389 3.078 1.00 53.41 106 PHE A C 1
ATOM 823 O O . PHE A 1 106 ? -21.468 -5.244 2.270 1.00 53.41 106 PHE A O 1
ATOM 830 N N . ILE A 1 107 ? -23.653 -5.065 2.761 1.00 48.03 107 ILE A N 1
ATOM 831 C CA . ILE A 1 107 ? -24.027 -4.773 1.353 1.00 48.03 107 ILE A CA 1
ATOM 832 C C . ILE A 1 107 ? -25.258 -3.875 1.092 1.00 48.03 107 ILE A C 1
ATOM 834 O O . ILE A 1 107 ? -25.416 -3.407 -0.030 1.00 48.03 107 ILE A O 1
ATOM 838 N N . LEU A 1 108 ? -26.121 -3.604 2.081 1.00 43.31 108 LEU A N 1
ATOM 839 C CA . LEU A 1 108 ? -27.477 -3.061 1.843 1.00 43.31 108 LEU A CA 1
ATOM 840 C C . LEU A 1 108 ? -27.712 -1.599 2.291 1.00 43.31 108 LEU A C 1
ATOM 842 O O . LEU A 1 108 ? -28.858 -1.187 2.448 1.00 43.31 108 LEU A O 1
ATOM 846 N N . HIS A 1 109 ? -26.656 -0.795 2.480 1.00 45.47 109 HIS A N 1
ATOM 847 C CA . HIS A 1 109 ? -26.773 0.618 2.883 1.00 45.47 109 HIS A CA 1
ATOM 848 C C . HIS A 1 109 ? -26.142 1.591 1.874 1.00 45.47 109 HIS A C 1
ATOM 850 O O . HIS A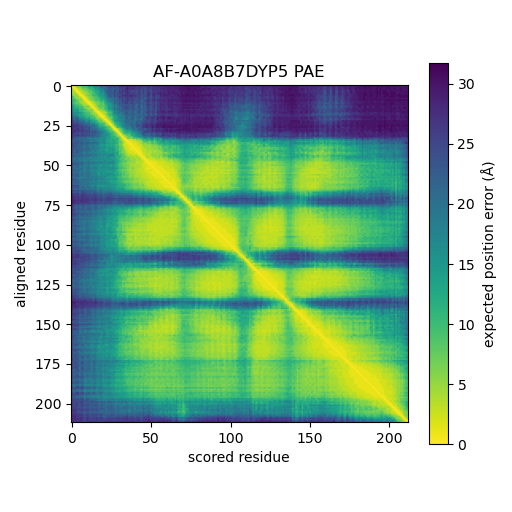 1 109 ? -25.203 1.278 1.150 1.00 45.47 109 HIS A O 1
ATOM 856 N N . ARG A 1 110 ? -26.631 2.839 1.856 1.00 44.72 110 ARG A N 1
ATOM 857 C CA . ARG A 1 110 ? -26.187 3.884 0.907 1.00 44.72 110 ARG A CA 1
ATOM 858 C C . ARG A 1 110 ? -24.721 4.331 1.110 1.00 44.72 110 ARG A C 1
ATOM 860 O O . ARG A 1 110 ? -24.111 4.817 0.157 1.00 44.72 110 ARG A O 1
ATOM 867 N N . ASN A 1 111 ? -24.178 4.077 2.309 1.00 48.12 111 ASN A N 1
ATOM 868 C CA . ASN A 1 111 ? -22.764 4.174 2.713 1.00 48.12 111 ASN A CA 1
ATOM 869 C C . ASN A 1 111 ? -22.109 2.777 2.879 1.00 48.12 111 ASN A C 1
ATOM 871 O O . ASN A 1 111 ? -21.311 2.566 3.786 1.00 48.12 111 ASN A O 1
ATOM 875 N N . SER A 1 112 ? -22.480 1.788 2.056 1.00 53.31 112 SER A N 1
ATOM 876 C CA . SER A 1 112 ? -21.955 0.418 2.161 1.00 53.31 112 SER A CA 1
ATOM 877 C C . SER A 1 112 ? -20.427 0.339 2.079 1.00 53.31 112 SER A C 1
ATOM 879 O O . SER A 1 112 ? -19.811 1.014 1.254 1.00 53.31 112 SER A O 1
ATOM 881 N N . TYR A 1 113 ? -19.847 -0.582 2.861 1.00 56.53 113 TYR A N 1
ATOM 882 C CA . TYR A 1 113 ? -18.407 -0.873 2.941 1.00 56.53 113 TYR A CA 1
ATOM 883 C C . TYR A 1 113 ? -17.727 -0.938 1.558 1.00 56.53 113 TYR A C 1
ATOM 885 O O . TYR A 1 113 ? -16.691 -0.310 1.357 1.00 56.53 113 TYR A O 1
ATOM 893 N N . MET A 1 114 ? -18.370 -1.599 0.587 1.00 55.06 114 MET A N 1
ATOM 894 C CA . MET A 1 114 ? -17.922 -1.757 -0.807 1.00 55.06 114 MET A CA 1
ATOM 895 C C . MET A 1 114 ? -17.806 -0.460 -1.632 1.00 55.06 114 MET A C 1
ATOM 897 O O . MET A 1 114 ? -17.210 -0.489 -2.701 1.00 55.06 114 MET A O 1
ATOM 901 N N . ARG A 1 115 ? -18.394 0.671 -1.216 1.00 61.06 115 ARG A N 1
ATOM 902 C CA . ARG A 1 115 ? -18.391 1.911 -2.021 1.00 61.06 115 ARG A CA 1
ATOM 903 C C . ARG A 1 115 ? -17.158 2.787 -1.777 1.00 61.06 115 ARG A C 1
ATOM 905 O O . ARG A 1 115 ? -16.860 3.666 -2.582 1.00 61.06 115 ARG A O 1
ATOM 912 N N . THR A 1 116 ? -16.432 2.536 -0.691 1.00 71.94 116 THR A N 1
ATOM 913 C CA . THR A 1 116 ? -15.182 3.230 -0.369 1.00 71.94 116 THR A CA 1
ATOM 914 C C . THR A 1 116 ? -14.009 2.473 -1.004 1.00 71.94 116 THR A C 1
ATOM 916 O O . THR A 1 116 ? -13.784 1.317 -0.636 1.00 71.94 116 THR A O 1
ATOM 919 N N . PRO A 1 117 ? -13.205 3.085 -1.899 1.00 78.81 117 PRO A N 1
ATOM 920 C CA . PRO A 1 117 ? -12.105 2.385 -2.577 1.00 78.81 117 PRO A CA 1
ATOM 921 C C . PRO A 1 117 ? -11.068 1.815 -1.595 1.00 78.81 117 PRO A C 1
ATOM 923 O O . PRO A 1 117 ? -10.516 0.743 -1.829 1.00 78.81 117 PRO A O 1
ATOM 926 N N . TRP A 1 118 ? -10.870 2.473 -0.450 1.00 82.44 118 TRP A N 1
ATOM 927 C CA . TRP A 1 118 ? -9.986 2.027 0.633 1.00 82.44 118 TRP A CA 1
ATOM 928 C C . TRP A 1 118 ? -10.417 0.706 1.289 1.00 82.44 118 TRP A C 1
ATOM 930 O O . TRP A 1 118 ? -9.562 -0.070 1.703 1.00 82.44 118 TRP A O 1
ATOM 940 N N . ASN A 1 119 ? -11.721 0.427 1.345 1.00 80.38 119 ASN A N 1
ATOM 941 C CA . ASN A 1 119 ? -12.261 -0.823 1.885 1.00 80.38 119 ASN A CA 1
ATOM 942 C C . ASN A 1 119 ? -12.191 -1.960 0.849 1.00 80.38 119 ASN A C 1
ATOM 944 O O . ASN A 1 119 ? -11.888 -3.098 1.201 1.00 80.38 119 ASN A O 1
ATOM 948 N N . ILE A 1 120 ? -12.415 -1.654 -0.438 1.00 83.81 120 ILE A N 1
ATOM 949 C CA . ILE A 1 120 ? -12.205 -2.615 -1.539 1.00 83.81 120 ILE A CA 1
ATOM 950 C C . ILE A 1 120 ? -10.742 -3.085 -1.557 1.00 83.81 120 ILE A C 1
ATOM 952 O O . ILE A 1 120 ? -10.468 -4.272 -1.709 1.00 83.81 120 ILE A O 1
ATOM 956 N N . LEU A 1 121 ? -9.804 -2.156 -1.364 1.00 84.38 121 LEU A N 1
ATOM 957 C CA . LEU A 1 121 ? -8.367 -2.422 -1.305 1.00 84.38 121 LEU A CA 1
ATOM 958 C C . LEU A 1 121 ? -8.012 -3.405 -0.176 1.00 84.38 121 LEU A C 1
ATOM 960 O O . LEU A 1 121 ? -7.307 -4.383 -0.421 1.00 84.38 121 LEU A O 1
ATOM 964 N N . ASP A 1 122 ? -8.555 -3.198 1.027 1.00 85.12 122 ASP A N 1
ATOM 965 C CA . ASP A 1 122 ? -8.384 -4.106 2.171 1.00 85.12 122 ASP A CA 1
ATOM 966 C C . ASP A 1 122 ? -8.914 -5.522 1.864 1.00 85.12 122 ASP A C 1
ATOM 968 O O . ASP A 1 122 ? -8.223 -6.522 2.073 1.00 85.12 122 ASP A O 1
ATOM 972 N N . PHE A 1 123 ? -10.099 -5.613 1.247 1.00 84.94 123 PHE A N 1
ATOM 973 C CA . PHE A 1 123 ? -10.674 -6.886 0.804 1.00 84.94 123 PHE A CA 1
ATOM 974 C C . PHE A 1 123 ? -9.789 -7.606 -0.231 1.00 84.94 123 PHE A C 1
ATOM 976 O O . PHE A 1 123 ? -9.545 -8.806 -0.099 1.00 84.94 123 PHE A O 1
ATOM 983 N N . VAL A 1 124 ? -9.237 -6.891 -1.220 1.00 85.94 124 VAL A N 1
ATOM 984 C CA . VAL A 1 124 ? -8.311 -7.462 -2.218 1.00 85.94 124 VAL A CA 1
ATOM 985 C C . VAL A 1 124 ? -7.031 -7.994 -1.563 1.00 85.94 124 VAL A C 1
ATOM 987 O O . VAL A 1 124 ? -6.577 -9.082 -1.923 1.00 85.94 124 VAL A O 1
ATOM 990 N N . VAL A 1 125 ? -6.465 -7.289 -0.577 1.00 85.50 125 VAL A N 1
ATOM 991 C CA . VAL A 1 125 ? -5.275 -7.746 0.172 1.00 85.50 125 VAL A CA 1
ATOM 992 C C . VAL A 1 125 ? -5.567 -9.032 0.958 1.00 85.50 125 VAL A C 1
ATOM 994 O O . VAL A 1 125 ? -4.722 -9.927 1.018 1.00 85.50 125 VAL A O 1
ATOM 997 N N . ILE A 1 126 ? -6.773 -9.176 1.511 1.00 87.00 126 ILE A N 1
ATOM 998 C CA . ILE A 1 126 ? -7.185 -10.391 2.229 1.00 87.00 126 ILE A CA 1
ATOM 999 C C . ILE A 1 126 ? -7.407 -11.558 1.261 1.00 87.00 126 ILE A C 1
ATOM 1001 O O . ILE A 1 126 ? -6.848 -12.632 1.473 1.00 87.00 126 ILE A O 1
ATOM 1005 N N . VAL A 1 127 ? -8.151 -11.354 0.168 1.00 86.50 127 VAL A N 1
ATOM 1006 C CA . VAL A 1 127 ? -8.403 -12.399 -0.842 1.00 86.50 127 VAL A CA 1
ATOM 1007 C C . VAL A 1 127 ? -7.091 -12.907 -1.442 1.00 86.50 127 VAL A C 1
ATOM 1009 O O . VAL A 1 127 ? -6.857 -14.114 -1.475 1.00 86.50 127 VAL A O 1
ATOM 1012 N N . THR A 1 128 ? -6.196 -12.002 -1.852 1.00 84.31 128 THR A N 1
ATOM 1013 C CA . THR A 1 128 ? -4.877 -12.371 -2.397 1.00 84.31 128 THR A CA 1
ATOM 1014 C C . THR A 1 128 ? -3.980 -13.060 -1.366 1.00 84.31 128 THR A C 1
ATOM 1016 O O . THR A 1 128 ? -3.204 -13.942 -1.732 1.00 84.31 128 THR A O 1
ATOM 1019 N N . GLY A 1 129 ? -4.115 -12.722 -0.080 1.00 83.06 129 GLY A N 1
ATOM 1020 C CA . GLY A 1 129 ? -3.405 -13.378 1.017 1.00 83.06 129 GLY A CA 1
ATOM 1021 C C . GLY A 1 129 ? -3.903 -14.788 1.357 1.00 83.06 129 GLY A C 1
ATOM 1022 O O . GLY A 1 129 ? -3.090 -15.619 1.755 1.00 83.06 129 GLY A O 1
ATOM 1023 N N . ILE A 1 130 ? -5.199 -15.080 1.181 1.00 84.56 130 ILE A N 1
ATOM 1024 C CA . ILE A 1 130 ? -5.794 -16.416 1.401 1.00 84.56 130 ILE A CA 1
ATOM 1025 C C . ILE A 1 130 ? -5.541 -17.344 0.202 1.00 84.56 130 ILE A C 1
ATOM 1027 O O . ILE A 1 130 ? -5.343 -18.546 0.376 1.00 84.56 130 ILE A O 1
ATOM 1031 N N . LEU A 1 131 ? -5.491 -16.787 -1.012 1.00 82.25 131 LEU A N 1
ATOM 1032 C CA . LEU A 1 131 ? -5.340 -17.517 -2.274 1.00 82.25 131 LEU A CA 1
ATOM 1033 C C . LEU A 1 131 ? -4.218 -18.588 -2.318 1.00 82.25 131 LEU A C 1
ATOM 1035 O O . LEU A 1 131 ? -4.492 -19.660 -2.859 1.00 82.25 131 LEU A O 1
ATOM 1039 N N . PRO A 1 132 ? -3.001 -18.396 -1.753 1.00 77.12 132 PRO A N 1
ATOM 1040 C CA . PRO A 1 132 ? -1.980 -19.452 -1.737 1.00 77.12 132 PRO A CA 1
ATOM 1041 C C . PRO A 1 132 ? -2.309 -20.628 -0.804 1.00 77.12 132 PRO A C 1
ATOM 1043 O O . PRO A 1 132 ? -1.791 -21.720 -1.019 1.00 77.12 132 PRO A O 1
ATOM 1046 N N . TYR A 1 133 ? -3.167 -20.436 0.203 1.00 76.44 133 TYR A N 1
ATOM 1047 C CA . TYR A 1 133 ? -3.601 -21.491 1.130 1.00 76.44 133 TYR A CA 1
ATOM 1048 C C . TYR A 1 133 ? -4.874 -22.204 0.657 1.00 76.44 133 TYR A C 1
ATOM 1050 O O . TYR A 1 133 ? -5.139 -23.327 1.071 1.00 76.44 133 TYR A O 1
ATOM 1058 N N . ALA A 1 134 ? -5.637 -21.591 -0.254 1.00 74.25 134 ALA A N 1
ATOM 1059 C CA . ALA A 1 134 ? -6.893 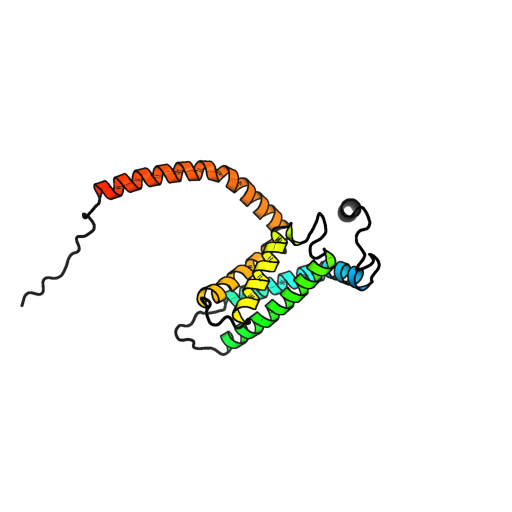-22.120 -0.792 1.00 74.25 134 ALA A CA 1
ATOM 1060 C C . ALA A 1 134 ? -6.739 -23.345 -1.724 1.00 74.25 134 ALA A C 1
ATOM 1062 O O . ALA A 1 134 ? -7.706 -23.754 -2.360 1.00 74.25 134 ALA A O 1
ATOM 1063 N N . GLY A 1 135 ? -5.539 -23.925 -1.850 1.00 61.81 135 GLY A N 1
ATOM 1064 C CA . GLY A 1 135 ? -5.329 -25.187 -2.569 1.00 61.81 135 GLY A CA 1
ATOM 1065 C C . GLY A 1 135 ? -5.550 -25.133 -4.086 1.00 61.81 135 GLY A C 1
ATOM 1066 O O . GLY A 1 135 ? -5.647 -26.183 -4.716 1.00 61.81 135 GLY A O 1
ATOM 1067 N N . LEU A 1 136 ? -5.600 -23.943 -4.697 1.00 61.38 136 LEU A N 1
ATOM 1068 C CA . LEU A 1 136 ? -5.706 -23.755 -6.151 1.00 61.38 136 LEU A CA 1
ATOM 1069 C C . LEU A 1 136 ? -4.374 -24.093 -6.852 1.00 61.38 136 LEU A C 1
ATOM 1071 O O . LEU A 1 136 ? -3.670 -23.220 -7.360 1.00 61.38 136 LEU A O 1
ATOM 1075 N N . GLN A 1 137 ? -4.036 -25.386 -6.887 1.00 49.88 137 GLN A N 1
ATOM 1076 C CA . GLN A 1 137 ? -2.758 -25.932 -7.373 1.00 49.88 137 GLN A CA 1
ATOM 1077 C C . GLN A 1 137 ? -2.466 -25.678 -8.870 1.00 49.88 137 GLN A C 1
ATOM 1079 O O . GLN A 1 137 ? -1.356 -25.941 -9.318 1.00 49.88 137 GLN A O 1
ATOM 1084 N N . GLY A 1 138 ? -3.422 -25.141 -9.639 1.00 55.25 138 GLY A N 1
ATOM 1085 C CA . GLY A 1 138 ? -3.243 -24.761 -11.050 1.00 55.25 138 GLY A CA 1
ATOM 1086 C C . GLY A 1 138 ? -2.927 -23.278 -11.308 1.00 55.25 138 GLY A C 1
ATOM 1087 O O . GLY A 1 138 ? -2.734 -22.893 -12.458 1.00 55.25 138 GLY A O 1
ATOM 1088 N N . GLY A 1 139 ? -2.909 -22.420 -10.280 1.00 61.50 139 GLY A N 1
ATOM 1089 C CA . GLY A 1 139 ? -2.657 -20.983 -10.450 1.00 61.50 139 GLY A CA 1
ATOM 1090 C C . GLY A 1 139 ? -1.168 -20.632 -10.616 1.00 61.50 139 GLY A C 1
ATOM 1091 O O . GLY A 1 139 ? -0.306 -21.353 -10.111 1.00 61.50 139 GLY A O 1
ATOM 1092 N N . PRO A 1 140 ? -0.818 -19.492 -11.251 1.00 63.88 140 PRO A N 1
ATOM 1093 C CA . PRO A 1 140 ? 0.566 -19.027 -11.345 1.00 63.88 140 PRO A CA 1
ATOM 1094 C C . PRO A 1 1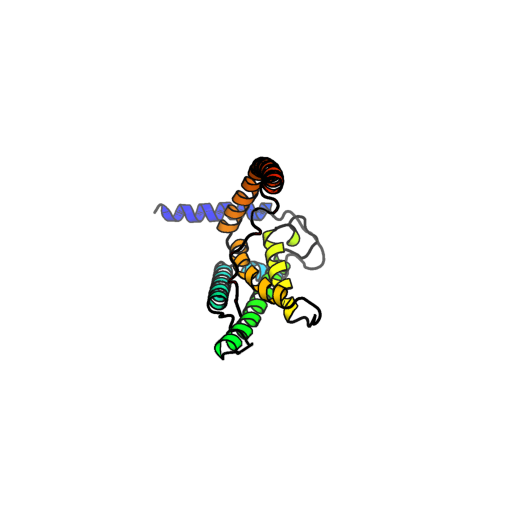40 ? 1.097 -18.613 -9.961 1.00 63.88 140 PRO A C 1
ATOM 1096 O O . PRO A 1 140 ? 1.022 -17.453 -9.552 1.00 63.88 140 PRO A O 1
ATOM 1099 N N . THR A 1 141 ? 1.677 -19.571 -9.236 1.00 68.06 141 THR A N 1
ATOM 1100 C CA . THR A 1 141 ? 2.148 -19.424 -7.845 1.00 68.06 141 THR A CA 1
ATOM 1101 C C . THR A 1 141 ? 3.129 -18.266 -7.643 1.00 68.06 141 THR A C 1
ATOM 1103 O O . THR A 1 141 ? 3.145 -17.658 -6.574 1.00 68.06 141 THR A O 1
ATOM 1106 N N . LYS A 1 142 ? 3.894 -17.893 -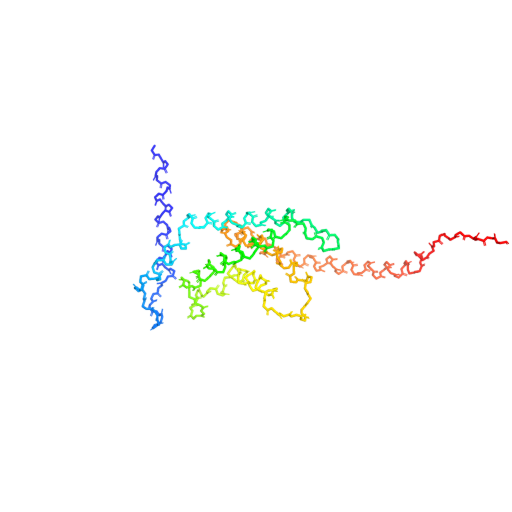8.679 1.00 70.56 142 LYS A N 1
ATOM 1107 C CA . LYS A 1 142 ? 4.753 -16.695 -8.694 1.00 70.56 142 LYS A CA 1
ATOM 1108 C C . LYS A 1 142 ? 3.956 -15.396 -8.506 1.00 70.56 142 LYS A C 1
ATOM 1110 O O . LYS A 1 142 ? 4.362 -14.555 -7.712 1.00 70.56 142 LYS A O 1
ATOM 1115 N N . VAL A 1 143 ? 2.809 -15.253 -9.176 1.00 75.00 143 VAL A N 1
ATOM 1116 C CA . VAL A 1 143 ? 1.931 -14.071 -9.070 1.00 75.00 143 VAL A CA 1
ATOM 1117 C C . VAL A 1 143 ? 1.283 -14.012 -7.689 1.00 75.00 143 VAL A C 1
ATOM 1119 O O . VAL A 1 143 ? 1.244 -12.955 -7.070 1.00 75.00 143 VAL A O 1
ATOM 1122 N N . ILE A 1 144 ? 0.850 -15.159 -7.160 1.00 74.94 144 ILE A N 1
ATOM 1123 C CA . ILE A 1 144 ? 0.245 -15.250 -5.824 1.00 74.94 144 ILE A CA 1
ATOM 1124 C C . ILE A 1 144 ? 1.273 -14.900 -4.731 1.00 74.94 144 ILE A C 1
ATOM 1126 O O . ILE A 1 144 ? 0.963 -14.160 -3.799 1.00 74.94 144 ILE A O 1
ATOM 1130 N N . LYS A 1 145 ? 2.529 -15.353 -4.868 1.00 73.94 145 LYS A N 1
ATOM 1131 C CA . LYS A 1 145 ? 3.636 -14.937 -3.989 1.00 73.94 145 LYS A CA 1
ATOM 1132 C C . LYS A 1 145 ? 3.938 -13.435 -4.123 1.00 73.94 145 LYS A C 1
ATOM 1134 O O . LYS A 1 145 ? 4.107 -12.772 -3.103 1.00 73.94 145 LYS A O 1
ATOM 1139 N N . ALA A 1 146 ? 3.940 -12.887 -5.342 1.00 79.38 146 ALA A N 1
ATOM 1140 C CA . ALA A 1 146 ? 4.145 -11.456 -5.590 1.00 79.38 146 ALA A CA 1
ATOM 1141 C C . ALA A 1 146 ? 3.006 -10.572 -5.047 1.00 79.38 146 ALA A C 1
ATOM 1143 O O . ALA A 1 146 ? 3.262 -9.456 -4.602 1.00 79.38 146 ALA A O 1
ATOM 1144 N N . ALA A 1 147 ? 1.765 -11.068 -4.987 1.00 79.44 147 ALA A N 1
ATOM 1145 C CA . ALA A 1 147 ? 0.629 -10.323 -4.440 1.00 79.44 147 ALA A CA 1
ATOM 1146 C C . ALA A 1 147 ? 0.798 -9.948 -2.952 1.00 79.44 147 ALA A C 1
ATOM 1148 O O . ALA A 1 147 ? 0.183 -8.990 -2.487 1.00 79.44 147 ALA A O 1
ATOM 1149 N N . LYS A 1 148 ? 1.700 -10.611 -2.208 1.00 76.94 148 LYS A N 1
ATOM 1150 C CA . LYS A 1 148 ? 2.087 -10.193 -0.847 1.00 76.94 148 LYS A CA 1
ATOM 1151 C C . LYS A 1 148 ? 2.677 -8.770 -0.800 1.00 76.94 148 LYS A C 1
ATOM 1153 O O . LYS A 1 148 ? 2.528 -8.094 0.216 1.00 76.94 148 LYS A O 1
ATOM 1158 N N . VAL A 1 149 ? 3.250 -8.276 -1.905 1.00 81.56 149 VAL A N 1
ATOM 1159 C CA . VAL A 1 149 ? 3.763 -6.897 -2.064 1.00 81.56 149 VAL A CA 1
ATOM 1160 C C . VAL A 1 149 ? 2.633 -5.849 -2.066 1.00 81.56 149 VAL A C 1
ATOM 1162 O O . VAL A 1 149 ? 2.899 -4.659 -1.948 1.00 81.56 149 VAL A O 1
ATOM 1165 N N . LEU A 1 150 ? 1.358 -6.258 -2.108 1.00 83.00 150 LEU A N 1
ATOM 1166 C CA . LEU A 1 150 ? 0.214 -5.357 -1.922 1.00 83.00 150 LEU A CA 1
ATOM 1167 C C . LEU A 1 150 ? -0.047 -5.006 -0.445 1.00 83.00 150 LEU A C 1
ATOM 1169 O O . LEU A 1 150 ? -0.746 -4.038 -0.167 1.00 83.00 150 LEU A O 1
ATOM 1173 N N . ARG A 1 151 ? 0.512 -5.735 0.530 1.00 83.19 151 ARG A N 1
ATOM 1174 C CA . ARG A 1 151 ? 0.259 -5.477 1.964 1.00 83.19 151 ARG A CA 1
ATOM 1175 C C . ARG A 1 151 ? 0.690 -4.086 2.465 1.00 83.19 151 ARG A C 1
ATOM 1177 O O . ARG A 1 151 ? -0.082 -3.506 3.226 1.00 83.19 151 ARG A O 1
ATOM 1184 N N . PRO A 1 152 ? 1.836 -3.498 2.055 1.00 84.06 152 PRO A N 1
ATOM 1185 C CA . PRO A 1 152 ? 2.192 -2.122 2.411 1.00 84.06 152 PRO A CA 1
ATOM 1186 C C . PRO A 1 152 ? 1.149 -1.096 1.950 1.00 84.06 152 PRO A C 1
ATOM 1188 O O . PRO A 1 152 ? 0.980 -0.063 2.592 1.00 84.06 152 PRO A O 1
ATOM 1191 N N . LEU A 1 153 ? 0.385 -1.394 0.891 1.00 84.75 153 LEU A N 1
ATOM 1192 C CA . LEU A 1 153 ? -0.711 -0.545 0.422 1.00 84.75 153 LEU A CA 1
ATOM 1193 C C . LEU A 1 153 ? -1.820 -0.400 1.483 1.00 84.75 153 LEU A C 1
ATOM 1195 O O . LEU A 1 153 ? -2.502 0.623 1.520 1.00 84.75 153 LEU A O 1
ATOM 1199 N N . LYS A 1 154 ? -1.940 -1.355 2.418 1.00 82.88 154 LYS A N 1
ATOM 1200 C CA . LYS A 1 154 ? -2.861 -1.257 3.556 1.00 82.88 154 LYS A CA 1
ATOM 1201 C C . LYS A 1 154 ? -2.506 -0.118 4.525 1.00 82.88 154 LYS A C 1
ATOM 1203 O O . LYS A 1 154 ? -3.410 0.428 5.156 1.00 82.88 154 LYS A O 1
ATOM 1208 N N . LEU A 1 155 ? -1.239 0.321 4.593 1.00 84.38 155 LEU A N 1
ATOM 1209 C CA . LEU A 1 155 ? -0.850 1.537 5.333 1.00 84.38 155 LEU A CA 1
ATOM 1210 C C . LEU A 1 155 ? -1.567 2.774 4.776 1.00 84.38 155 LEU A C 1
ATOM 1212 O O . LEU A 1 155 ? -2.002 3.637 5.535 1.00 84.38 155 LEU A O 1
ATOM 1216 N N . VAL A 1 156 ? -1.736 2.838 3.452 1.00 84.56 156 VAL A N 1
ATOM 1217 C CA . VAL A 1 156 ? -2.426 3.940 2.772 1.00 84.56 156 VAL A CA 1
ATOM 1218 C C . VAL A 1 156 ? -3.912 3.945 3.126 1.00 84.56 156 VAL A C 1
ATOM 1220 O O . VAL A 1 156 ? -4.449 4.994 3.462 1.00 84.56 156 VAL A O 1
ATOM 1223 N N . SER A 1 157 ? -4.571 2.780 3.130 1.00 82.06 157 SER A N 1
ATOM 1224 C CA . SER A 1 157 ? -5.964 2.667 3.589 1.00 82.06 157 SER A CA 1
ATOM 1225 C C . SER A 1 157 ? -6.128 2.827 5.106 1.00 82.06 157 SER A C 1
ATOM 1227 O O . SER A 1 157 ? -7.226 3.144 5.549 1.00 82.06 157 SER A O 1
ATOM 1229 N N . GLY A 1 158 ? -5.076 2.624 5.906 1.00 77.50 158 GLY A N 1
ATOM 1230 C CA . GLY A 1 158 ? -5.102 2.785 7.364 1.00 77.50 158 GLY A CA 1
ATOM 1231 C C . GLY A 1 158 ? -4.933 4.230 7.844 1.00 77.50 158 GLY A C 1
ATOM 1232 O O . GLY A 1 158 ? -5.529 4.610 8.847 1.00 77.50 158 GLY A O 1
ATOM 1233 N N . VAL A 1 159 ? -4.155 5.055 7.132 1.00 84.56 159 VAL A N 1
ATOM 1234 C CA . VAL A 1 159 ? -3.856 6.438 7.544 1.00 84.56 159 VAL A CA 1
ATOM 1235 C C . VAL A 1 159 ? -4.695 7.443 6.740 1.00 84.56 159 VAL A C 1
ATOM 1237 O O . VAL A 1 159 ? -4.415 7.643 5.555 1.00 84.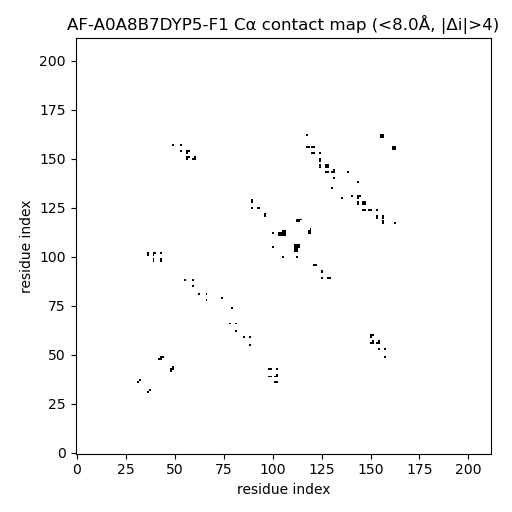56 159 VAL A O 1
ATOM 1240 N N . PRO A 1 160 ? -5.654 8.170 7.350 1.00 80.00 160 PRO A N 1
ATOM 1241 C CA . PRO A 1 160 ? -6.524 9.102 6.620 1.00 80.00 160 PRO A CA 1
ATOM 1242 C C . PRO A 1 160 ? -5.747 10.237 5.927 1.00 80.00 160 PRO A C 1
ATOM 1244 O O . PRO A 1 160 ? -6.123 10.679 4.842 1.00 80.00 160 PRO A O 1
ATOM 1247 N N . SER A 1 161 ? -4.609 10.659 6.487 1.00 83.56 161 SER A N 1
ATOM 1248 C CA . SER A 1 161 ? -3.711 11.631 5.849 1.00 83.56 161 SER A CA 1
ATOM 1249 C C . SER A 1 161 ? -3.138 11.125 4.517 1.00 83.56 161 SER A C 1
ATOM 1251 O O . SER A 1 161 ? -3.015 11.903 3.574 1.00 83.56 161 SER A O 1
ATOM 1253 N N . LEU A 1 162 ? -2.818 9.828 4.410 1.00 84.62 162 LEU A N 1
ATOM 1254 C CA . LEU A 1 162 ? -2.323 9.225 3.166 1.00 84.62 162 LEU A CA 1
ATOM 1255 C C . LEU A 1 162 ? -3.453 9.041 2.148 1.00 84.62 162 LEU A C 1
ATOM 1257 O O . LEU A 1 162 ? -3.243 9.301 0.964 1.00 84.62 162 LEU A O 1
ATOM 1261 N N . GLN A 1 163 ? -4.657 8.674 2.602 1.00 87.06 163 GLN A N 1
ATOM 1262 C CA . GLN A 1 163 ? -5.845 8.605 1.745 1.00 87.06 163 GLN A CA 1
ATOM 1263 C C . GLN A 1 163 ? -6.129 9.947 1.052 1.00 87.06 163 GLN A C 1
ATOM 1265 O O . GLN A 1 163 ? -6.405 9.975 -0.150 1.00 87.06 163 GLN A O 1
ATOM 1270 N N . LEU A 1 164 ? -6.035 11.065 1.784 1.00 88.00 164 LEU A N 1
ATOM 1271 C CA . LEU A 1 164 ? -6.239 12.409 1.235 1.00 88.00 164 LEU A CA 1
ATOM 1272 C C . LEU A 1 164 ? -5.189 12.753 0.169 1.00 88.00 164 LEU A C 1
ATOM 1274 O O . LEU A 1 164 ? -5.550 13.184 -0.926 1.00 88.00 164 LEU A O 1
ATOM 1278 N N . VAL A 1 165 ? -3.906 12.517 0.464 1.00 91.56 165 VAL A N 1
ATOM 1279 C CA . VAL A 1 165 ? -2.797 12.764 -0.474 1.00 91.56 165 VAL A CA 1
ATOM 1280 C C . VAL A 1 165 ? -2.958 11.930 -1.745 1.00 91.56 165 VAL A C 1
ATOM 1282 O O . VAL A 1 165 ? -2.888 12.470 -2.845 1.00 91.56 165 VAL A O 1
ATOM 1285 N N . MET A 1 166 ? -3.256 10.636 -1.621 1.00 89.75 166 MET A N 1
ATOM 1286 C CA . MET A 1 166 ? -3.468 9.757 -2.775 1.00 89.75 166 MET A CA 1
ATOM 1287 C C . MET A 1 166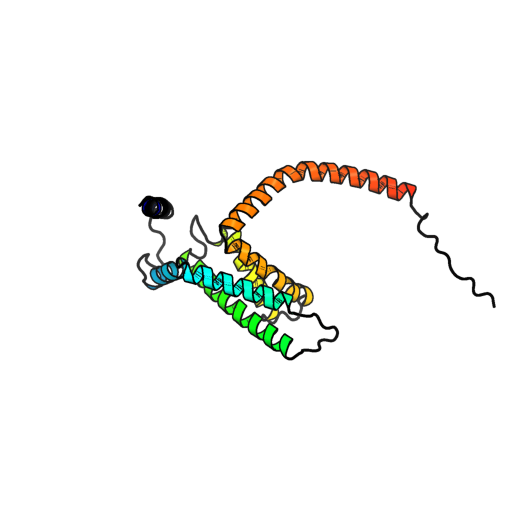 ? -4.704 10.144 -3.591 1.00 89.75 166 MET A C 1
ATOM 1289 O O . MET A 1 166 ? -4.655 10.125 -4.818 1.00 89.75 166 MET A O 1
ATOM 1293 N N . SER A 1 167 ? -5.791 10.565 -2.939 1.00 87.12 167 SER A N 1
ATOM 1294 C CA . SER A 1 167 ? -6.983 11.071 -3.633 1.00 87.12 167 SER A CA 1
ATOM 1295 C C . SER A 1 167 ? -6.682 12.354 -4.417 1.00 87.12 167 SER A C 1
ATOM 1297 O O . SER A 1 167 ? -7.180 12.529 -5.528 1.00 87.12 167 SER A O 1
ATOM 1299 N N . ALA A 1 168 ? -5.833 13.236 -3.876 1.00 90.75 168 ALA A N 1
ATOM 1300 C CA . ALA A 1 168 ? -5.364 14.428 -4.576 1.00 90.75 168 ALA A CA 1
ATOM 1301 C C . ALA A 1 168 ? -4.457 14.077 -5.770 1.00 90.75 168 ALA A C 1
ATOM 1303 O O . ALA A 1 168 ? -4.652 14.626 -6.852 1.00 90.75 168 ALA A O 1
ATOM 1304 N N . ILE A 1 169 ? -3.530 13.122 -5.612 1.00 92.44 169 ILE A N 1
ATOM 1305 C CA . ILE A 1 169 ? -2.675 12.624 -6.704 1.00 92.44 169 ILE A CA 1
ATOM 1306 C C . ILE A 1 169 ? -3.534 12.054 -7.839 1.00 92.44 169 ILE A C 1
ATOM 1308 O O . ILE A 1 169 ? -3.396 12.491 -8.979 1.00 92.44 169 ILE A O 1
ATOM 1312 N N . LEU A 1 170 ? -4.468 11.146 -7.534 1.00 89.69 170 LEU A N 1
ATOM 1313 C CA . LEU A 1 170 ? -5.362 10.540 -8.528 1.00 89.69 170 LEU A CA 1
ATOM 1314 C C . LEU A 1 170 ? -6.231 11.585 -9.246 1.00 89.69 170 LEU A C 1
ATOM 1316 O O . LEU A 1 170 ? -6.433 11.489 -10.456 1.00 89.69 170 LEU A O 1
ATOM 1320 N N . LYS A 1 171 ? -6.699 12.619 -8.533 1.00 89.00 171 LYS A N 1
ATOM 1321 C CA . LYS A 1 171 ? -7.440 13.734 -9.140 1.00 89.00 171 LYS A CA 1
ATOM 1322 C C . LYS A 1 171 ? -6.572 14.540 -10.114 1.00 89.00 171 LYS A C 1
ATOM 1324 O O . LYS A 1 171 ? -7.039 14.871 -11.200 1.00 89.00 171 LYS A O 1
ATOM 1329 N N . SER A 1 172 ? -5.318 14.819 -9.759 1.00 91.06 172 SER A N 1
ATOM 1330 C CA . SER A 1 172 ? -4.367 15.523 -10.633 1.00 91.06 172 SER A CA 1
ATOM 1331 C C . SER A 1 172 ? -3.934 14.682 -11.841 1.00 91.06 172 SER A C 1
ATOM 1333 O O . SER A 1 172 ? -3.767 15.225 -12.931 1.00 91.06 172 SER A O 1
ATOM 1335 N N . MET A 1 173 ? -3.814 13.356 -11.689 1.00 91.06 173 MET A N 1
ATOM 1336 C CA . MET A 1 173 ? -3.491 12.444 -12.796 1.00 91.06 173 MET A CA 1
ATOM 1337 C C . MET A 1 173 ? -4.508 12.515 -13.942 1.00 91.06 173 MET A C 1
ATOM 1339 O O . MET A 1 173 ? -4.109 12.384 -15.096 1.00 91.06 173 MET A O 1
ATOM 1343 N N . GLY A 1 174 ? -5.788 12.780 -13.652 1.00 90.44 174 GLY A N 1
ATOM 1344 C CA . GLY A 1 174 ? -6.817 12.952 -14.683 1.00 90.44 174 GLY A CA 1
ATOM 1345 C C . GLY A 1 174 ? -6.491 14.070 -15.680 1.00 90.44 174 GLY A C 1
ATOM 1346 O O . GLY A 1 174 ? -6.613 13.864 -16.881 1.00 90.44 174 GLY A O 1
ATOM 1347 N N . SER A 1 175 ? -5.987 15.214 -15.202 1.00 90.12 175 SER A N 1
ATOM 1348 C CA . SER A 1 175 ? -5.570 16.332 -16.066 1.00 90.12 175 SER A CA 1
ATOM 1349 C C . SER A 1 175 ? -4.268 16.043 -16.825 1.00 90.12 175 SER A C 1
ATOM 1351 O O . SER A 1 175 ? -4.098 16.489 -17.956 1.00 90.12 175 SER A O 1
ATOM 1353 N N . LEU A 1 176 ? -3.357 15.254 -16.244 1.00 92.81 176 LEU A N 1
ATOM 1354 C CA . LEU A 1 176 ? -2.118 14.850 -16.918 1.00 92.81 176 LEU A CA 1
ATOM 1355 C C . LEU A 1 176 ? -2.349 13.825 -18.041 1.00 92.81 176 LEU A C 1
ATOM 1357 O O . LEU A 1 176 ? -1.489 13.687 -18.909 1.00 92.81 176 LEU A O 1
ATOM 1361 N N . MET A 1 177 ? -3.489 13.124 -18.047 1.00 92.88 177 MET A N 1
ATOM 1362 C CA . MET A 1 177 ? -3.817 12.108 -19.055 1.00 92.88 177 MET A CA 1
ATOM 1363 C C . MET A 1 177 ? -3.978 12.694 -20.468 1.00 92.88 177 MET A C 1
ATOM 1365 O O . MET A 1 177 ? -3.629 12.044 -21.449 1.00 92.88 177 MET A O 1
ATOM 1369 N N . GLU A 1 178 ? -4.461 13.932 -20.583 1.00 93.75 178 GLU A N 1
ATOM 1370 C CA . GLU A 1 178 ? -4.614 14.626 -21.870 1.00 93.75 178 GLU A CA 1
ATOM 1371 C C . GLU A 1 178 ? -3.246 14.961 -22.486 1.00 93.75 178 GLU A C 1
ATOM 1373 O O . GLU A 1 178 ? -2.991 14.704 -23.665 1.00 93.75 178 GLU A O 1
ATOM 1378 N N . ILE A 1 179 ? -2.325 15.464 -21.659 1.00 95.38 179 ILE A N 1
ATOM 1379 C CA . ILE A 1 179 ? -0.955 15.804 -22.064 1.00 95.38 179 ILE A CA 1
ATOM 1380 C C . ILE A 1 179 ? -0.149 14.531 -22.364 1.00 95.38 179 ILE A C 1
ATOM 1382 O O . ILE A 1 179 ? 0.596 14.487 -23.345 1.00 95.38 179 ILE A O 1
ATOM 1386 N N . SER A 1 180 ? -0.305 13.473 -21.560 1.00 94.94 180 SER A N 1
ATOM 1387 C CA . SER A 1 180 ? 0.405 12.209 -21.785 1.00 94.94 180 SER A CA 1
ATOM 1388 C C . SER A 1 180 ? -0.066 11.488 -23.051 1.00 94.94 180 SER A C 1
ATOM 1390 O O . SER A 1 180 ? 0.764 10.886 -23.732 1.00 94.94 180 SER A O 1
ATOM 1392 N N . LEU A 1 181 ? -1.345 11.612 -23.428 1.00 95.62 181 LEU A N 1
ATOM 1393 C CA . LEU A 1 181 ? -1.867 11.110 -24.701 1.00 95.62 181 LEU A CA 1
ATOM 1394 C C . LEU A 1 181 ? -1.203 11.807 -25.901 1.00 95.62 181 LEU A C 1
ATOM 1396 O O . LEU A 1 181 ? -0.758 11.133 -26.832 1.00 95.62 181 LEU A O 1
ATOM 1400 N N . LEU A 1 182 ? -1.077 13.140 -25.858 1.00 96.06 182 LEU A N 1
ATOM 1401 C CA . LEU A 1 182 ? -0.405 13.918 -26.905 1.00 96.06 182 LEU A CA 1
ATOM 1402 C C . LEU A 1 182 ? 1.077 13.532 -27.038 1.00 96.06 182 LEU A C 1
ATOM 1404 O O . LEU A 1 182 ? 1.554 13.273 -28.143 1.00 96.06 182 LEU A O 1
ATOM 1408 N N . ILE A 1 183 ? 1.796 13.438 -25.915 1.00 97.06 183 ILE A N 1
ATOM 1409 C CA . ILE A 1 183 ? 3.202 13.003 -25.896 1.00 97.06 183 ILE A CA 1
ATOM 1410 C C . ILE A 1 183 ? 3.331 11.564 -26.420 1.00 97.06 183 ILE A C 1
ATOM 1412 O O . ILE A 1 183 ? 4.233 11.278 -27.205 1.00 97.06 183 ILE A O 1
ATOM 1416 N N . GLY A 1 184 ? 2.408 10.669 -26.054 1.00 97.69 184 GLY A N 1
ATOM 1417 C CA . GLY A 1 184 ? 2.357 9.297 -26.561 1.00 97.69 184 GLY A CA 1
ATOM 1418 C C . GLY A 1 184 ? 2.225 9.232 -28.084 1.00 97.69 184 GLY A C 1
ATOM 1419 O O . GLY A 1 184 ? 2.959 8.487 -28.730 1.00 97.69 184 GLY A O 1
ATOM 1420 N N . PHE A 1 185 ? 1.359 10.058 -28.677 1.00 97.81 185 PHE A N 1
ATOM 1421 C CA . PHE A 1 185 ? 1.210 10.146 -30.133 1.00 97.81 185 PHE A CA 1
ATOM 1422 C C . PHE A 1 185 ? 2.496 10.627 -30.828 1.00 97.81 185 PHE A C 1
ATOM 1424 O O . PHE A 1 185 ? 2.923 10.043 -31.824 1.00 97.81 185 PHE A O 1
ATOM 1431 N N . VAL A 1 186 ? 3.169 11.633 -30.260 1.00 97.94 186 VAL A N 1
ATOM 1432 C CA . VAL A 1 186 ? 4.464 12.128 -30.760 1.00 97.94 186 VAL A CA 1
ATOM 1433 C C . VAL A 1 186 ? 5.547 11.041 -30.687 1.00 97.94 186 VAL A C 1
ATOM 1435 O O . VAL A 1 186 ? 6.283 10.844 -31.655 1.00 97.94 186 VAL A O 1
ATOM 1438 N N . ILE A 1 187 ? 5.612 10.280 -29.589 1.00 98.12 187 ILE A N 1
ATOM 1439 C CA . ILE A 1 187 ? 6.532 9.138 -29.444 1.00 98.12 187 ILE A CA 1
ATOM 1440 C C . ILE A 1 187 ? 6.264 8.073 -30.518 1.00 98.12 187 ILE A C 1
ATOM 1442 O O . ILE A 1 187 ? 7.217 7.553 -31.095 1.00 98.12 187 ILE A O 1
ATOM 1446 N N . VAL A 1 188 ? 4.999 7.775 -30.838 1.00 97.94 188 VAL A N 1
ATOM 1447 C CA . VAL A 1 188 ? 4.643 6.814 -31.900 1.00 97.94 188 VAL A CA 1
ATOM 1448 C C . VAL A 1 188 ? 5.124 7.284 -33.276 1.00 97.94 188 VAL A C 1
ATOM 1450 O O . VAL A 1 188 ? 5.705 6.486 -34.010 1.00 97.94 188 VAL A O 1
ATOM 1453 N N . ILE A 1 189 ? 4.966 8.569 -33.617 1.00 97.88 189 ILE A N 1
ATOM 1454 C CA . ILE A 1 189 ? 5.486 9.125 -34.881 1.00 97.88 189 ILE A CA 1
ATOM 1455 C C . ILE A 1 189 ? 7.009 8.951 -34.958 1.00 97.88 189 ILE A C 1
ATOM 1457 O O . ILE A 1 189 ? 7.519 8.408 -35.941 1.00 97.88 189 ILE A O 1
ATOM 1461 N N . TYR A 1 190 ? 7.741 9.345 -33.912 1.00 97.69 190 TYR A N 1
ATOM 1462 C CA . TYR A 1 190 ? 9.197 9.182 -33.879 1.00 97.69 190 TYR A CA 1
ATOM 1463 C C . TYR A 1 190 ? 9.637 7.712 -33.880 1.00 97.69 190 TYR A C 1
ATOM 1465 O O . TYR A 1 190 ? 10.666 7.401 -34.475 1.00 97.69 190 TYR A O 1
ATOM 1473 N N . ALA A 1 191 ? 8.864 6.796 -33.292 1.00 97.56 191 ALA A N 1
ATOM 1474 C CA . ALA A 1 191 ? 9.143 5.363 -33.346 1.00 97.56 191 ALA A CA 1
ATOM 1475 C C . ALA A 1 191 ? 8.993 4.796 -34.769 1.00 97.56 191 ALA A C 1
ATOM 1477 O O . ALA A 1 191 ? 9.853 4.036 -35.209 1.00 97.56 191 ALA A O 1
ATOM 1478 N N . ILE A 1 192 ? 7.958 5.200 -35.517 1.00 97.25 192 ILE A N 1
ATOM 1479 C CA . ILE A 1 192 ? 7.762 4.790 -36.921 1.00 97.25 192 ILE A CA 1
ATOM 1480 C C . ILE A 1 192 ? 8.904 5.315 -37.801 1.00 97.25 192 ILE A C 1
ATOM 1482 O O . ILE A 1 192 ? 9.478 4.555 -38.585 1.00 97.25 192 ILE A O 1
ATOM 1486 N N . ILE A 1 193 ? 9.279 6.589 -37.640 1.00 97.12 193 ILE A N 1
ATOM 1487 C CA . ILE A 1 193 ? 10.422 7.194 -38.344 1.00 97.12 193 ILE A CA 1
ATOM 1488 C C . ILE A 1 193 ? 11.721 6.462 -37.974 1.00 97.12 193 ILE A C 1
ATOM 1490 O O . ILE A 1 193 ? 12.478 6.066 -38.856 1.00 97.12 193 ILE A O 1
ATOM 1494 N N . GLY A 1 194 ? 11.955 6.222 -36.681 1.00 95.81 194 GLY A N 1
ATOM 1495 C CA . GLY A 1 194 ? 13.137 5.529 -36.172 1.00 95.81 194 GLY A CA 1
ATOM 1496 C C . GLY A 1 194 ? 13.277 4.114 -36.728 1.00 95.81 194 GLY A C 1
ATOM 1497 O O . GLY A 1 194 ? 14.344 3.769 -37.227 1.00 95.81 194 GLY A O 1
ATOM 1498 N N . ILE A 1 195 ? 12.202 3.319 -36.726 1.00 95.75 195 ILE A N 1
ATOM 1499 C CA . ILE A 1 195 ? 12.190 1.984 -37.344 1.00 95.75 195 ILE A CA 1
ATOM 1500 C C . ILE A 1 195 ? 12.498 2.092 -38.841 1.00 95.75 195 ILE A C 1
ATOM 1502 O O . ILE A 1 195 ? 13.365 1.374 -39.326 1.00 95.75 195 ILE A O 1
ATOM 1506 N N . SER A 1 196 ? 11.858 3.021 -39.556 1.00 93.69 196 SER A N 1
ATOM 1507 C CA . SER A 1 196 ? 12.046 3.195 -41.005 1.00 93.69 196 SER A CA 1
ATOM 1508 C C . SER A 1 196 ? 13.481 3.584 -41.390 1.00 93.69 196 SER A C 1
ATOM 1510 O O . SER A 1 196 ? 13.953 3.183 -42.449 1.00 93.69 196 SER A O 1
ATOM 1512 N N . LEU A 1 197 ? 14.183 4.340 -40.537 1.00 94.19 197 LEU A N 1
ATOM 1513 C CA . LEU A 1 197 ? 15.565 4.783 -40.767 1.00 94.19 197 LEU A CA 1
ATOM 1514 C C . LEU A 1 197 ? 16.629 3.793 -40.265 1.00 94.19 197 LEU A C 1
ATOM 1516 O O . LEU A 1 197 ? 17.711 3.721 -40.840 1.00 94.19 197 LEU A O 1
ATOM 1520 N N . LEU A 1 198 ? 16.360 3.057 -39.181 1.00 92.06 198 LEU A N 1
ATOM 1521 C CA . LEU A 1 198 ? 17.348 2.209 -38.494 1.00 92.06 198 LEU A CA 1
ATOM 1522 C C . LEU A 1 198 ? 17.187 0.708 -38.788 1.00 92.06 198 LEU A C 1
ATOM 1524 O O . LEU A 1 198 ? 17.982 -0.093 -38.283 1.00 92.06 198 LEU A O 1
ATOM 1528 N N . MET A 1 199 ? 16.187 0.299 -39.583 1.00 91.38 199 MET A N 1
ATOM 1529 C CA . MET A 1 199 ? 15.921 -1.116 -39.858 1.00 91.38 199 MET A CA 1
ATOM 1530 C C . MET A 1 199 ? 17.159 -1.820 -40.432 1.00 91.38 199 MET A C 1
ATOM 1532 O O . MET A 1 199 ? 17.673 -1.472 -41.489 1.00 91.38 199 MET A O 1
ATOM 1536 N N . GLY A 1 200 ? 17.641 -2.840 -39.720 1.00 85.31 200 GLY A N 1
ATOM 1537 C CA . GLY A 1 200 ? 18.779 -3.663 -40.136 1.00 85.31 200 GLY A CA 1
ATOM 1538 C C . GLY A 1 200 ? 20.169 -3.088 -39.836 1.00 85.31 200 GLY A C 1
ATOM 1539 O O . GLY A 1 200 ? 21.104 -3.880 -39.725 1.00 85.31 200 GLY A O 1
ATOM 1540 N N . MET A 1 201 ? 20.327 -1.775 -39.614 1.00 87.38 201 MET A N 1
ATOM 1541 C CA . MET A 1 201 ? 21.651 -1.176 -39.359 1.00 87.38 201 MET A CA 1
ATOM 1542 C C . MET A 1 201 ? 22.297 -1.691 -38.062 1.00 87.38 201 MET A C 1
ATOM 1544 O O . MET A 1 201 ? 23.493 -1.957 -38.023 1.00 87.38 201 MET A O 1
ATOM 1548 N N . LEU A 1 202 ? 21.497 -1.921 -37.016 1.00 88.38 202 LEU A N 1
ATOM 1549 C CA . LEU A 1 202 ? 21.971 -2.394 -35.706 1.00 88.38 202 LEU A CA 1
ATOM 1550 C C . LEU A 1 202 ? 22.255 -3.912 -35.641 1.00 88.38 202 LEU A C 1
ATOM 1552 O O . LEU A 1 202 ? 22.473 -4.446 -34.556 1.00 88.38 202 LEU A O 1
ATOM 1556 N N . ARG A 1 203 ? 22.222 -4.634 -36.772 1.00 87.50 203 ARG A N 1
ATOM 1557 C CA . ARG A 1 203 ? 22.413 -6.098 -36.806 1.00 87.50 203 ARG A CA 1
ATOM 1558 C C . ARG A 1 203 ? 23.878 -6.530 -36.950 1.00 87.50 203 ARG A C 1
ATOM 1560 O O . ARG A 1 203 ? 24.173 -7.709 -36.770 1.00 87.50 203 ARG A O 1
ATOM 1567 N N . GLN A 1 204 ? 24.788 -5.620 -37.295 1.00 85.56 204 GLN A N 1
ATOM 1568 C CA . GLN A 1 204 ? 26.202 -5.953 -37.470 1.00 85.56 204 GLN A CA 1
ATOM 1569 C C . GLN A 1 204 ? 26.931 -6.010 -36.122 1.00 85.56 204 GLN A C 1
ATOM 1571 O O . GLN A 1 204 ? 26.973 -5.032 -35.381 1.00 85.56 204 GLN A O 1
ATOM 1576 N N . THR A 1 205 ? 27.542 -7.157 -35.832 1.00 87.62 205 THR A N 1
ATOM 1577 C CA . THR A 1 205 ? 28.462 -7.357 -34.708 1.00 87.62 205 THR A CA 1
ATOM 1578 C C . THR A 1 205 ? 29.766 -7.959 -35.220 1.00 87.62 205 THR A C 1
ATOM 1580 O O . THR A 1 205 ? 29.774 -8.734 -36.179 1.00 87.62 205 THR A O 1
ATOM 1583 N N . CYS A 1 206 ? 30.887 -7.606 -34.590 1.00 88.00 206 CYS A N 1
ATOM 1584 C CA . CYS A 1 206 ? 32.171 -8.220 -34.910 1.00 88.00 206 CYS A CA 1
ATOM 1585 C C . CYS A 1 206 ? 32.191 -9.665 -34.398 1.00 88.00 206 CYS A C 1
ATOM 1587 O O . CYS A 1 206 ? 32.016 -9.905 -33.203 1.00 88.00 206 CYS A O 1
ATOM 1589 N N . VAL A 1 207 ? 32.444 -10.617 -35.295 1.00 89.75 207 VAL A N 1
ATOM 1590 C CA . VAL A 1 207 ? 32.694 -12.026 -34.968 1.00 89.75 207 VAL A CA 1
ATOM 1591 C C . VAL A 1 207 ? 34.146 -12.368 -35.281 1.00 89.75 207 VAL A C 1
ATOM 1593 O O . VAL A 1 207 ? 34.693 -11.912 -36.283 1.00 89.75 207 VAL A O 1
ATOM 1596 N N . TYR A 1 208 ? 34.783 -13.151 -34.412 1.00 87.12 208 TYR A N 1
ATOM 1597 C CA . TYR A 1 208 ? 36.165 -13.579 -34.610 1.00 87.12 208 TYR A CA 1
ATOM 1598 C C . TYR A 1 208 ? 36.229 -14.654 -35.702 1.00 87.12 208 TYR A C 1
ATOM 1600 O O . TYR A 1 208 ? 35.608 -15.711 -35.572 1.00 87.12 208 TYR A O 1
ATOM 1608 N N . THR A 1 209 ? 36.976 -14.402 -36.776 1.00 81.38 209 THR A N 1
ATOM 1609 C CA . THR A 1 209 ? 37.247 -15.394 -37.820 1.00 81.38 209 THR A CA 1
ATOM 1610 C C . THR A 1 209 ? 38.269 -16.412 -37.321 1.00 81.38 209 THR A C 1
ATOM 1612 O O . THR A 1 209 ? 39.472 -16.159 -37.302 1.00 81.38 209 THR A O 1
ATOM 1615 N N . SER A 1 210 ? 37.780 -17.588 -36.924 1.00 80.25 210 SER A N 1
ATOM 1616 C CA . SER A 1 210 ? 38.618 -18.749 -36.612 1.00 80.25 210 SER A CA 1
ATOM 1617 C C . SER A 1 210 ? 39.216 -19.322 -37.901 1.00 80.25 210 SER A C 1
ATOM 1619 O O . SER A 1 210 ? 38.648 -20.240 -38.492 1.00 80.25 210 SER A O 1
ATOM 1621 N N . ASN A 1 211 ? 40.344 -18.767 -38.348 1.00 75.88 211 ASN A N 1
ATOM 1622 C CA . ASN A 1 211 ? 41.141 -19.365 -39.418 1.00 75.88 211 ASN A CA 1
ATOM 1623 C C . ASN A 1 211 ? 41.773 -20.672 -38.915 1.00 75.88 211 ASN A C 1
ATOM 1625 O O . ASN A 1 211 ? 42.575 -20.645 -37.981 1.00 75.88 211 ASN A O 1
ATOM 1629 N N . ASN A 1 212 ? 41.392 -21.778 -39.555 1.00 61.56 212 ASN A N 1
ATOM 1630 C CA . ASN A 1 212 ? 42.084 -23.069 -39.511 1.00 61.56 212 ASN A CA 1
ATOM 1631 C C . ASN A 1 212 ? 43.201 -23.085 -40.564 1.00 61.56 212 ASN A C 1
ATOM 1633 O O . ASN A 1 212 ? 42.937 -22.550 -41.666 1.00 61.56 212 ASN A O 1
#

Sequence (212 aa):
MAARRRSSVSARAQSVDLENLYPHNHLFVLKPDNPFRKACVSICTSKTFESFIMLVIAGNCVMMAMNTPLPNDDKSNLNIKLEALDVYLLAIFMVEAFLKIVSQGFILHRNSYMRTPWNILDFVVIVTGILPYAGLQGGPTKVIKAAKVLRPLKLVSGVPSLQLVMSAILKSMGSLMEISLLIGFVIVIYAIIGISLLMGMLRQTCVYTSNN

pLDDT: mean 74.65, std 16.64, range [40.94, 98.12]

Mean predicted aligned error: 13.2 Å